Protein AF-A0A4P9XRK7-F1 (afdb_monomer_lite)

pLDDT: mean 81.16, std 15.02, range [36.72, 97.94]

Secondary structure (DSSP, 8-state):
--EEEEE-SSTTSPPEEEEE----TT--STTEEEEEEEE-SSEEEEEEEE--SS---S---EEEEEEEGGGTTSPPEEEEEEE-EEEEEETTEEEEEEP-SSTTSPPEEEEEETTTTEEE-----S--SEEEEEEE-SS-EEEEEEPP-EEETTEEEEEEEEEEE-TTSSSSEEEEEEEEEEES--TTTEEEEE-SSSEEEEEE---TT-TT--SPPEEEEEEEEEETTEEEEEEEEEEE---SEEEEEGGGTEEEEEPGGG-EEEEETTT--EEEE--HHHHHHHHHH--PPPHHHHHHHTTT--TTTTTTTSGGG-S----EEEETTEEEEEETTEEEEEE---

Foldseek 3Di:
DKEWEWDDPDPPDDIDIDIGDQDQPPDDPVQKDWDDWADAQFKIKTWIFGHDPPPDPDDGFTWIWMDTPVPSNDHTDGPDTRADADWEDYHQKIWGWGDDSPNVDATFIWIDRNVVRDTDGDGPVANFPDWYFLDDDNFKTKIKTWHDWPDDPQKTWIKIWIWIAGPVDVVRIDTFEIDIDIWREDPVQWDKAHLHSFKIKIWGADDPPPVPDPFATKIWIWGWDQDPVTIYIDTQEMDRHHAHDWDHLNVAQWIWGQHPPRWIFIAHNNYRHTPDGDHCLVCVQCVQVVPDDHPVVVVVSPVDDDSVVSPVVRPPPPDDWDDWHDYPFWIWTADVNDIYIYGRDD

Sequence (346 aa):
MCIVSQWIQAPQQQPVWIIEQPCLGGADADDTLVTEYQLSEEYLIAVVHVYSVAMSVGPIDGTLYAWHLSALHLPPRLIMSKYTGTISLYKNWLVVQKDFANGNTPSITFVFDLAKHTSRPGILEIQANKRQIQSATEDSIRLLWGDEIRRKASNAMISWQLWDFAPDRAPPTQCSAICETEFYTDDNSLRSCRIDDSSFVVFSRTSWKDSADTTPPTIALMELTESNTGVTMKERWSIAQELKDIRPIVSQNMLLVELPHNGHRLLNLNDGTLIHGVPIVALNCWLRSDLYPLRRQWADIIKHIPPEQFKDQCKPFCDSVEASSKSPNATLRLANGIPIVVDFSP

Organism: NCBI:txid78915

Radius of gyration: 21.24 Å; chains: 1; bounding box: 55×54×52 Å

Structure (mmCIF, N/CA/C/O backbone):
data_AF-A0A4P9XRK7-F1
#
_entry.id   AF-A0A4P9XRK7-F1
#
loop_
_atom_site.group_PDB
_atom_site.id
_atom_site.type_symbol
_atom_site.label_atom_id
_atom_site.label_alt_id
_atom_site.label_comp_id
_atom_site.label_asym_id
_atom_site.label_entity_id
_atom_site.label_seq_id
_atom_site.pdbx_PDB_ins_code
_atom_site.Cartn_x
_atom_site.Cartn_y
_atom_site.Cartn_z
_atom_site.occupancy
_atom_site.B_iso_or_equiv
_atom_site.auth_seq_id
_atom_site.auth_comp_id
_atom_site.auth_asym_id
_atom_site.auth_atom_id
_atom_site.pdbx_PDB_model_num
ATOM 1 N N . MET A 1 1 ? 17.727 -15.701 -7.601 1.00 72.44 1 MET A N 1
ATOM 2 C CA . MET A 1 1 ? 16.282 -15.461 -7.376 1.00 72.44 1 MET A CA 1
ATOM 3 C C . MET A 1 1 ? 15.490 -16.444 -8.224 1.00 72.44 1 MET A C 1
ATOM 5 O O . MET A 1 1 ? 15.781 -16.534 -9.406 1.00 72.44 1 MET A O 1
ATOM 9 N N . CYS A 1 2 ? 14.524 -17.161 -7.654 1.00 77.44 2 CYS A N 1
ATOM 10 C CA . CYS A 1 2 ? 13.551 -17.944 -8.424 1.00 77.44 2 CYS A CA 1
ATOM 11 C C . CYS A 1 2 ? 12.152 -17.431 -8.096 1.00 77.44 2 CYS A C 1
ATOM 13 O O . CYS A 1 2 ? 11.949 -16.877 -7.022 1.00 77.44 2 CYS A O 1
ATOM 15 N N . ILE A 1 3 ? 11.216 -17.600 -9.017 1.00 74.62 3 ILE A N 1
ATOM 16 C CA . ILE A 1 3 ? 9.800 -17.326 -8.832 1.00 74.62 3 ILE A CA 1
ATOM 17 C C . ILE A 1 3 ? 9.085 -18.647 -9.053 1.00 74.62 3 ILE A C 1
ATOM 19 O O . ILE A 1 3 ? 9.049 -19.178 -10.158 1.00 74.62 3 ILE A O 1
ATOM 23 N N . VAL A 1 4 ? 8.529 -19.202 -7.989 1.00 74.00 4 VAL A N 1
ATOM 24 C CA . VAL A 1 4 ? 7.498 -20.233 -8.137 1.00 74.00 4 VAL A CA 1
ATOM 25 C C . VAL A 1 4 ? 6.191 -19.510 -8.458 1.00 74.00 4 VAL A C 1
ATOM 27 O O . VAL A 1 4 ? 5.988 -18.435 -7.926 1.00 74.00 4 VAL A O 1
ATOM 30 N N . SER A 1 5 ? 5.344 -20.023 -9.338 1.00 71.75 5 SER A N 1
ATOM 31 C CA . SER A 1 5 ? 4.013 -19.490 -9.648 1.00 71.75 5 SER A CA 1
ATOM 32 C C . SER A 1 5 ? 3.025 -20.642 -9.789 1.00 71.75 5 SER A C 1
ATOM 34 O O . SER A 1 5 ? 3.408 -21.766 -10.121 1.00 71.75 5 SER A O 1
ATOM 36 N N . GLN A 1 6 ? 1.754 -20.384 -9.504 1.00 74.06 6 GLN A N 1
ATOM 37 C CA . GLN A 1 6 ? 0.661 -21.320 -9.748 1.00 74.06 6 GLN A CA 1
ATOM 38 C C . GLN A 1 6 ? -0.245 -20.697 -10.802 1.00 74.06 6 GLN A C 1
ATOM 40 O O . GLN A 1 6 ? -0.610 -19.545 -10.649 1.00 74.06 6 GLN A O 1
ATOM 45 N N . TRP A 1 7 ? -0.582 -21.435 -11.853 1.00 72.81 7 TRP A N 1
ATOM 46 C CA . TRP A 1 7 ? -1.406 -20.951 -12.958 1.00 72.81 7 TRP A CA 1
ATOM 47 C C . TRP A 1 7 ? -2.682 -21.776 -13.053 1.00 72.81 7 TRP A C 1
ATOM 49 O O . TRP A 1 7 ? -2.633 -23.009 -13.012 1.00 72.81 7 TRP A O 1
ATOM 59 N N . ILE A 1 8 ? -3.817 -21.106 -13.230 1.00 75.00 8 ILE A N 1
ATOM 60 C CA . ILE A 1 8 ? -5.110 -21.733 -13.504 1.00 75.00 8 ILE A CA 1
ATOM 61 C C . ILE A 1 8 ? -5.501 -21.315 -14.921 1.00 75.00 8 ILE A C 1
ATOM 63 O O . ILE A 1 8 ? -5.959 -20.210 -15.132 1.00 75.00 8 ILE A O 1
ATOM 67 N N . GLN A 1 9 ? -5.279 -22.179 -15.913 1.00 75.62 9 GLN A N 1
ATOM 68 C CA . GLN A 1 9 ? -5.512 -21.830 -17.328 1.00 75.62 9 GLN A CA 1
ATOM 69 C C . GLN A 1 9 ? -6.999 -21.800 -17.722 1.00 75.62 9 GLN A C 1
ATOM 71 O O . GLN A 1 9 ? -7.367 -21.244 -18.755 1.00 75.62 9 GLN A O 1
ATOM 76 N N . ALA A 1 10 ? -7.846 -22.477 -16.946 1.00 81.06 10 ALA A N 1
ATOM 77 C CA . ALA A 1 10 ? -9.296 -22.433 -17.062 1.00 81.06 10 ALA A CA 1
ATOM 78 C C . ALA A 1 10 ? -9.930 -22.892 -15.735 1.00 81.06 10 ALA A C 1
ATOM 80 O O . ALA A 1 10 ? -9.357 -23.762 -15.071 1.00 81.06 10 ALA A O 1
ATOM 81 N N . PRO A 1 11 ? -11.155 -22.443 -15.387 1.00 76.75 11 PRO A N 1
ATOM 82 C CA . PRO A 1 11 ? -11.805 -22.766 -14.108 1.00 76.75 11 PRO A CA 1
ATOM 83 C C . PRO A 1 11 ? -11.962 -24.264 -13.791 1.00 76.75 11 PRO A C 1
ATOM 85 O O . PRO A 1 11 ? -12.198 -24.630 -12.644 1.00 76.75 11 PRO A O 1
ATOM 88 N N . GLN A 1 12 ? -11.888 -25.135 -14.803 1.00 84.62 12 GLN A N 1
ATOM 89 C CA . GLN A 1 12 ? -12.042 -26.588 -14.661 1.00 84.62 12 GLN A CA 1
ATOM 90 C C . GLN A 1 12 ? -10.716 -27.361 -14.732 1.00 84.62 12 GLN A C 1
ATOM 92 O O . GLN A 1 12 ? -10.716 -28.579 -14.555 1.00 84.62 12 GLN A O 1
ATOM 97 N N . GLN A 1 13 ? -9.596 -26.696 -15.022 1.00 83.38 13 GLN A N 1
ATOM 98 C CA . GLN A 1 13 ? -8.296 -27.353 -15.119 1.00 83.38 13 GLN A CA 1
ATOM 99 C C . GLN A 1 13 ? -7.591 -27.398 -13.764 1.00 83.38 13 GLN A C 1
ATOM 101 O O . GLN A 1 13 ? -7.796 -26.548 -12.899 1.00 83.38 13 GLN A O 1
ATOM 106 N N . GLN A 1 14 ? -6.759 -28.425 -13.573 1.00 80.50 14 GLN A N 1
ATOM 107 C CA . GLN A 1 14 ? -5.915 -28.498 -12.386 1.00 80.50 14 GLN A CA 1
ATOM 108 C C . GLN A 1 14 ? -4.869 -27.376 -12.434 1.00 80.50 14 GLN A C 1
ATOM 110 O O . GLN A 1 14 ? -4.273 -27.166 -13.492 1.00 80.50 14 GLN A O 1
ATOM 115 N N . PRO A 1 15 ? -4.619 -26.682 -11.311 1.00 76.81 15 PRO A N 1
ATOM 116 C CA . PRO A 1 15 ? -3.575 -25.673 -11.252 1.00 76.81 15 PRO A CA 1
ATOM 117 C C . PRO A 1 15 ? -2.204 -26.261 -11.604 1.00 76.81 15 PRO A C 1
ATOM 119 O O . PRO A 1 15 ? -1.840 -27.333 -11.112 1.00 76.81 15 PRO A O 1
ATOM 122 N N . VAL A 1 16 ? -1.427 -25.540 -12.406 1.00 79.50 16 VAL A N 1
ATOM 123 C CA . VAL A 1 16 ? -0.066 -25.925 -12.797 1.00 79.50 16 VAL A CA 1
ATOM 124 C C . VAL A 1 16 ? 0.932 -25.086 -12.012 1.00 79.50 16 VAL A C 1
ATOM 126 O O . VAL A 1 16 ? 0.840 -23.863 -11.998 1.00 79.50 16 VAL A O 1
ATOM 129 N N . TRP A 1 17 ? 1.893 -25.737 -11.360 1.00 76.88 17 TRP A N 1
ATOM 130 C CA . TRP A 1 17 ? 3.000 -25.053 -10.694 1.00 76.88 17 TRP A CA 1
ATOM 131 C C . TRP A 1 17 ? 4.169 -24.896 -11.660 1.00 76.88 17 TRP A C 1
ATOM 133 O O . TRP A 1 17 ? 4.620 -25.877 -12.251 1.00 76.88 17 TRP A O 1
ATOM 143 N N . ILE A 1 18 ? 4.670 -23.673 -11.794 1.00 79.50 18 ILE A N 1
ATOM 144 C CA . ILE A 1 18 ? 5.802 -23.332 -12.653 1.00 79.50 18 ILE A CA 1
ATOM 145 C C . ILE A 1 18 ? 6.884 -22.714 -11.774 1.00 79.50 18 ILE A C 1
ATOM 147 O O . ILE A 1 18 ? 6.596 -21.902 -10.901 1.00 79.50 18 ILE A O 1
ATOM 151 N N . ILE A 1 19 ? 8.135 -23.119 -11.976 1.00 82.94 19 ILE A N 1
ATOM 152 C CA . ILE A 1 19 ? 9.291 -22.481 -11.347 1.00 82.94 19 ILE A CA 1
ATOM 153 C C . ILE A 1 19 ? 10.071 -21.804 -12.461 1.00 82.94 19 ILE A C 1
ATOM 155 O O . ILE A 1 19 ? 10.585 -22.476 -13.352 1.00 82.94 19 ILE A O 1
ATOM 159 N N . GLU A 1 20 ? 10.155 -20.484 -12.403 1.00 83.75 20 GLU A N 1
ATOM 160 C CA . GLU A 1 20 ? 10.867 -19.672 -13.379 1.00 83.75 20 GLU A CA 1
ATOM 161 C C . GLU A 1 20 ? 12.004 -18.926 -12.689 1.00 83.75 20 GLU A C 1
ATOM 163 O O . GLU A 1 20 ? 11.877 -18.443 -11.563 1.00 83.75 20 GLU A O 1
ATOM 168 N N . GLN A 1 21 ? 13.147 -18.831 -13.359 1.00 85.31 21 GLN A N 1
ATOM 169 C CA . GLN A 1 21 ? 14.238 -17.978 -12.914 1.00 85.31 21 GLN A CA 1
ATOM 170 C C . GLN A 1 21 ? 14.126 -16.653 -13.676 1.00 85.31 21 GLN A C 1
ATOM 172 O O . GLN A 1 21 ? 14.377 -16.653 -14.884 1.00 85.31 21 GLN A O 1
ATOM 177 N N . PRO A 1 22 ? 13.728 -15.541 -13.025 1.00 83.44 22 PRO A N 1
ATOM 178 C CA . PRO A 1 22 ? 13.626 -14.261 -13.710 1.00 83.44 22 PRO A CA 1
ATOM 179 C C . PRO A 1 22 ? 14.976 -13.867 -14.312 1.00 83.44 22 PRO A C 1
ATOM 181 O O . PRO A 1 22 ? 16.013 -13.917 -13.642 1.00 83.44 22 PRO A O 1
ATOM 184 N N . CYS A 1 23 ? 14.969 -13.484 -15.587 1.00 87.12 23 CYS A N 1
ATOM 185 C CA . CYS A 1 23 ? 16.178 -13.038 -16.271 1.00 87.12 23 CYS A CA 1
ATOM 186 C C . CYS A 1 23 ? 16.601 -11.691 -15.685 1.00 87.12 23 CYS A C 1
ATOM 188 O O . CYS A 1 23 ? 15.807 -10.765 -15.701 1.00 87.12 23 CYS A O 1
ATOM 190 N N . LEU A 1 24 ? 17.833 -11.552 -15.187 1.00 85.44 24 LEU A N 1
ATOM 191 C CA . LEU A 1 24 ? 18.346 -10.294 -14.614 1.00 85.44 24 LEU A CA 1
ATOM 192 C C . LEU A 1 24 ? 19.037 -9.382 -15.645 1.00 85.44 24 LEU A C 1
ATOM 194 O O . LEU A 1 24 ? 19.660 -8.388 -15.280 1.00 85.44 24 LEU A O 1
ATOM 198 N N . GLY A 1 25 ? 18.953 -9.705 -16.941 1.00 80.50 25 GLY A N 1
ATOM 199 C CA . GLY A 1 25 ? 19.481 -8.845 -18.007 1.00 80.50 25 GLY A CA 1
ATOM 200 C C . GLY A 1 25 ? 21.002 -8.648 -17.990 1.00 80.50 25 GLY A C 1
ATOM 201 O O . GLY A 1 25 ? 21.480 -7.634 -18.491 1.00 80.50 25 GLY A O 1
ATOM 202 N N . GLY A 1 26 ? 21.757 -9.591 -17.417 1.00 75.06 26 GLY A N 1
ATOM 203 C CA . GLY A 1 26 ? 23.221 -9.531 -17.335 1.00 75.06 26 GLY A CA 1
ATOM 204 C C . GLY A 1 26 ? 23.779 -8.975 -16.022 1.00 75.06 26 GLY A C 1
ATOM 205 O O . GLY A 1 26 ? 24.997 -8.880 -15.898 1.00 75.06 26 GLY A O 1
ATOM 206 N N . ALA A 1 27 ? 22.935 -8.635 -15.040 1.00 73.00 27 ALA A N 1
ATOM 207 C CA . ALA A 1 27 ? 23.416 -8.478 -13.670 1.00 73.00 27 ALA A CA 1
ATOM 208 C C . ALA A 1 27 ? 23.851 -9.848 -13.127 1.00 73.00 27 ALA A C 1
ATOM 210 O O . ALA A 1 27 ? 23.132 -10.836 -13.302 1.00 73.00 27 ALA A O 1
ATOM 211 N N . ASP A 1 28 ? 25.030 -9.895 -12.506 1.00 74.56 28 ASP A N 1
ATOM 212 C CA . ASP A 1 28 ? 25.546 -11.104 -11.871 1.00 74.56 28 ASP A CA 1
ATOM 213 C C . ASP A 1 28 ? 24.567 -11.554 -10.783 1.00 74.56 28 ASP A C 1
ATOM 215 O O . ASP A 1 28 ? 24.270 -10.802 -9.856 1.00 74.56 28 ASP A O 1
ATOM 219 N N . ALA A 1 29 ? 23.991 -12.743 -10.944 1.00 76.25 29 ALA A N 1
ATOM 220 C CA . ALA A 1 29 ? 22.965 -13.239 -10.040 1.00 76.25 29 ALA A CA 1
ATOM 221 C C . ALA A 1 29 ? 23.558 -13.705 -8.704 1.00 76.25 29 ALA A C 1
ATOM 223 O O . ALA A 1 29 ? 22.830 -13.715 -7.708 1.00 76.25 29 ALA A O 1
ATOM 224 N N . ASP A 1 30 ? 24.846 -14.064 -8.683 1.00 79.75 30 ASP A N 1
ATOM 225 C CA . ASP A 1 30 ? 25.474 -14.755 -7.556 1.00 79.75 30 ASP A CA 1
ATOM 226 C C . ASP A 1 30 ? 25.690 -13.825 -6.349 1.00 79.75 30 ASP A C 1
ATOM 228 O O . ASP A 1 30 ? 25.606 -14.275 -5.208 1.00 79.75 30 ASP A O 1
ATOM 232 N N . ASP A 1 31 ? 25.815 -12.515 -6.588 1.00 83.69 31 ASP A N 1
ATOM 233 C CA . ASP A 1 31 ? 26.031 -11.490 -5.557 1.00 83.69 31 ASP A CA 1
ATOM 234 C C . ASP A 1 31 ? 24.847 -10.516 -5.415 1.00 83.69 31 ASP A C 1
ATOM 236 O O . ASP A 1 31 ? 25.013 -9.361 -5.017 1.00 83.69 31 ASP A O 1
ATOM 240 N N . THR A 1 32 ? 23.624 -10.942 -5.746 1.00 86.62 32 THR A N 1
ATOM 241 C CA . THR A 1 32 ? 22.436 -10.075 -5.637 1.00 86.62 32 THR A CA 1
ATOM 242 C C . THR A 1 32 ? 21.544 -10.416 -4.452 1.00 86.62 32 THR A C 1
ATOM 244 O O . THR A 1 32 ? 21.177 -11.568 -4.225 1.00 86.62 32 THR A O 1
ATOM 247 N N . LEU A 1 33 ? 21.134 -9.383 -3.711 1.00 88.00 33 LEU A N 1
ATOM 248 C CA . LEU A 1 33 ? 20.181 -9.483 -2.610 1.00 88.00 33 LEU A CA 1
ATOM 249 C C . LEU A 1 33 ? 18.914 -8.691 -2.937 1.00 88.00 33 LEU A C 1
ATOM 251 O O . LEU A 1 33 ? 18.970 -7.480 -3.150 1.00 88.00 33 LEU A O 1
ATOM 255 N N . VAL A 1 34 ? 17.765 -9.367 -2.925 1.00 89.00 34 VAL A N 1
ATOM 256 C CA . VAL A 1 34 ? 16.455 -8.706 -2.958 1.00 89.00 34 VAL A CA 1
ATOM 257 C C . VAL A 1 34 ? 16.092 -8.296 -1.534 1.00 89.00 34 VAL A C 1
ATOM 259 O O . VAL A 1 34 ? 15.942 -9.156 -0.670 1.00 89.00 34 VAL A O 1
ATOM 262 N N . THR A 1 35 ? 15.961 -6.997 -1.282 1.00 89.75 35 THR A N 1
ATOM 263 C CA . THR A 1 35 ? 15.651 -6.454 0.058 1.00 89.75 35 THR A CA 1
ATOM 264 C C . THR A 1 35 ? 14.190 -6.057 0.210 1.00 89.75 35 THR A C 1
ATOM 266 O O . THR A 1 35 ? 13.630 -6.157 1.298 1.00 89.75 35 THR A O 1
ATOM 269 N N . GLU A 1 36 ? 13.561 -5.633 -0.881 1.00 91.69 36 GLU A N 1
ATOM 270 C CA . GLU A 1 36 ? 12.172 -5.195 -0.922 1.00 91.69 36 GLU A CA 1
ATOM 271 C C . GLU A 1 36 ? 11.540 -5.664 -2.232 1.00 91.69 36 GLU A C 1
ATOM 273 O O . GLU A 1 36 ? 12.201 -5.725 -3.272 1.00 91.69 36 GLU A O 1
ATOM 278 N N . TYR A 1 37 ? 10.257 -6.007 -2.195 1.00 92.44 37 TYR A N 1
ATOM 279 C CA . TYR A 1 37 ? 9.496 -6.332 -3.390 1.00 92.44 37 TYR A CA 1
ATOM 280 C C . TYR A 1 37 ? 8.015 -5.989 -3.213 1.00 92.44 37 TYR A C 1
ATOM 282 O O . TYR A 1 37 ? 7.491 -5.979 -2.098 1.00 92.44 37 TYR A O 1
ATOM 290 N N . GLN A 1 38 ? 7.334 -5.735 -4.327 1.00 92.50 38 GLN A N 1
ATOM 291 C CA . GLN A 1 38 ? 5.887 -5.557 -4.399 1.00 92.50 38 GLN A CA 1
ATOM 292 C C . GLN A 1 38 ? 5.310 -6.344 -5.575 1.00 92.50 38 GLN A C 1
ATOM 294 O O . GLN A 1 38 ? 5.977 -6.505 -6.595 1.00 92.50 38 GLN A O 1
ATOM 299 N N . LEU A 1 39 ? 4.074 -6.818 -5.443 1.00 90.69 39 LEU A N 1
ATOM 300 C CA . LEU A 1 39 ? 3.391 -7.602 -6.470 1.00 90.69 39 LEU A CA 1
ATOM 301 C C . LEU A 1 39 ? 2.022 -6.993 -6.796 1.00 90.69 39 LEU A C 1
ATOM 303 O O . LEU A 1 39 ? 1.278 -6.619 -5.892 1.00 90.69 39 LEU A O 1
ATOM 307 N N . SER A 1 40 ? 1.685 -6.913 -8.079 1.00 91.62 40 SER A N 1
ATOM 308 C CA . SER A 1 40 ? 0.325 -6.687 -8.571 1.00 91.62 40 SER A CA 1
ATOM 309 C C . SER A 1 40 ? -0.124 -7.874 -9.423 1.00 91.62 40 SER A C 1
ATOM 311 O O . SER A 1 40 ? 0.556 -8.891 -9.486 1.00 91.62 40 SER A O 1
ATOM 313 N N . GLU A 1 41 ? -1.300 -7.787 -10.039 1.00 86.88 41 GLU A N 1
ATOM 314 C CA . GLU A 1 41 ? -1.822 -8.841 -10.923 1.00 86.88 41 GLU A CA 1
ATOM 315 C C . GLU A 1 41 ? -0.946 -9.042 -12.169 1.00 86.88 41 GLU A C 1
ATOM 317 O O . GLU A 1 41 ? -0.909 -10.130 -12.723 1.00 86.88 41 GLU A O 1
ATOM 322 N N . GLU A 1 42 ? -0.202 -8.013 -12.585 1.00 92.25 42 GLU A N 1
ATOM 323 C CA . GLU A 1 42 ? 0.585 -8.044 -13.824 1.00 92.25 42 GLU A CA 1
ATOM 324 C C . GLU A 1 42 ? 2.079 -7.809 -13.602 1.00 92.25 42 GLU A C 1
ATOM 326 O O . GLU A 1 42 ? 2.887 -8.165 -14.460 1.00 92.25 42 GLU A O 1
ATOM 331 N N . TYR A 1 43 ? 2.475 -7.218 -12.471 1.00 94.62 43 TYR A N 1
ATOM 332 C CA . TYR A 1 43 ? 3.847 -6.767 -12.262 1.00 94.62 43 TYR A CA 1
ATOM 333 C C . TYR A 1 43 ? 4.461 -7.289 -10.968 1.00 94.62 43 TYR A C 1
ATOM 335 O O . TYR A 1 43 ? 3.849 -7.257 -9.902 1.00 94.62 43 TYR A O 1
ATOM 343 N N . LEU A 1 44 ? 5.734 -7.669 -11.059 1.00 93.88 44 LEU A N 1
ATOM 344 C CA . LEU A 1 44 ? 6.628 -7.851 -9.924 1.00 93.88 44 LEU A CA 1
ATOM 345 C C . LEU A 1 44 ? 7.624 -6.696 -9.892 1.00 93.88 44 LEU A C 1
ATOM 347 O O . LEU A 1 44 ? 8.372 -6.479 -10.843 1.00 93.88 44 LEU A O 1
ATOM 351 N N . ILE A 1 45 ? 7.665 -5.986 -8.775 1.00 95.75 45 ILE A N 1
ATOM 352 C CA . ILE A 1 45 ? 8.654 -4.954 -8.490 1.00 95.75 45 ILE A CA 1
ATOM 353 C C . ILE A 1 45 ? 9.624 -5.494 -7.452 1.00 95.75 45 ILE A C 1
ATOM 355 O O . ILE A 1 45 ? 9.185 -6.023 -6.435 1.00 95.75 45 ILE A O 1
ATOM 359 N N . ALA A 1 46 ? 10.927 -5.350 -7.679 1.00 94.50 46 ALA A N 1
ATOM 360 C CA . ALA A 1 46 ? 11.933 -5.742 -6.697 1.00 94.50 46 ALA A CA 1
ATOM 361 C C . ALA A 1 46 ? 13.073 -4.729 -6.619 1.00 94.50 46 ALA A C 1
ATOM 363 O O . ALA A 1 46 ? 13.517 -4.180 -7.631 1.00 94.50 46 ALA A O 1
ATOM 364 N N . VAL A 1 47 ? 13.558 -4.511 -5.402 1.00 94.62 47 VAL A N 1
ATOM 365 C CA . VAL A 1 47 ? 14.763 -3.746 -5.100 1.00 94.62 47 VAL A CA 1
ATOM 366 C C . VAL A 1 47 ? 15.906 -4.732 -4.941 1.00 94.62 47 VAL A C 1
ATOM 368 O O . VAL A 1 47 ? 15.899 -5.574 -4.043 1.00 94.62 47 VAL A O 1
ATOM 371 N N . VAL A 1 48 ? 16.885 -4.624 -5.831 1.00 92.75 48 VAL A N 1
ATOM 372 C CA . VAL A 1 48 ? 18.051 -5.500 -5.891 1.00 92.75 48 VAL A CA 1
ATOM 373 C C . VAL A 1 48 ? 19.289 -4.713 -5.487 1.00 92.75 48 VAL A C 1
ATOM 375 O O . VAL A 1 48 ? 19.593 -3.674 -6.075 1.00 92.75 48 VAL A O 1
ATOM 378 N N . HIS A 1 49 ? 20.024 -5.222 -4.507 1.00 90.69 49 HIS A N 1
ATOM 379 C CA . HIS A 1 49 ? 21.337 -4.720 -4.121 1.00 90.69 49 HIS A CA 1
ATOM 380 C C . HIS A 1 49 ? 22.415 -5.656 -4.648 1.00 90.69 49 HIS A C 1
ATOM 382 O O . HIS A 1 49 ? 22.258 -6.875 -4.593 1.00 90.69 49 HIS A O 1
ATOM 388 N N . VAL A 1 50 ? 23.516 -5.081 -5.124 1.00 86.88 50 VAL A N 1
ATOM 389 C CA . VAL A 1 50 ? 24.728 -5.840 -5.433 1.00 86.88 50 VAL A CA 1
ATOM 390 C C . VAL A 1 50 ? 25.567 -5.883 -4.165 1.00 86.88 50 VAL A C 1
ATOM 392 O O . VAL A 1 50 ? 25.921 -4.838 -3.611 1.00 86.88 50 VAL A O 1
ATOM 395 N N . TYR A 1 51 ? 25.847 -7.084 -3.680 1.00 81.94 51 TYR A N 1
ATOM 396 C CA . TYR A 1 51 ? 26.681 -7.299 -2.516 1.00 81.94 51 TYR A CA 1
ATOM 397 C C . TYR A 1 51 ? 28.117 -6.916 -2.878 1.00 81.94 51 TYR A C 1
ATOM 399 O O . TYR A 1 51 ? 28.771 -7.564 -3.687 1.00 81.94 51 TYR A O 1
ATOM 407 N N . SER A 1 52 ? 28.617 -5.826 -2.298 1.00 76.88 52 SER A N 1
ATOM 408 C CA . SER A 1 52 ? 30.034 -5.488 -2.396 1.00 76.88 52 SER A CA 1
ATOM 409 C C . SER A 1 52 ? 30.733 -5.990 -1.142 1.00 76.88 52 SER A C 1
ATOM 411 O O . SER A 1 52 ? 30.438 -5.536 -0.038 1.00 76.88 52 SER A O 1
ATOM 413 N N . VAL A 1 53 ? 31.685 -6.910 -1.308 1.00 76.38 53 VAL A N 1
ATOM 414 C CA . VAL A 1 53 ? 32.524 -7.437 -0.213 1.00 76.38 53 VAL A CA 1
ATOM 415 C C . VAL A 1 53 ? 33.356 -6.323 0.447 1.00 76.38 53 VAL A C 1
ATOM 417 O O . VAL A 1 53 ? 33.809 -6.455 1.585 1.00 76.38 53 VAL A O 1
ATOM 420 N N . ALA A 1 54 ? 33.532 -5.184 -0.230 1.00 76.81 54 ALA A N 1
ATOM 421 C CA . ALA A 1 54 ? 34.118 -4.001 0.377 1.00 76.81 54 ALA A CA 1
ATOM 422 C C . ALA A 1 54 ? 33.125 -3.402 1.386 1.00 76.81 54 ALA A C 1
ATOM 424 O O . ALA A 1 54 ? 32.125 -2.809 0.989 1.00 76.81 54 ALA A O 1
ATOM 425 N N . MET A 1 55 ? 33.422 -3.556 2.683 1.00 57.03 55 MET A N 1
ATOM 426 C CA . MET A 1 55 ? 32.671 -3.011 3.824 1.00 57.03 55 MET A CA 1
ATOM 427 C C . MET A 1 55 ? 32.481 -1.486 3.734 1.00 57.03 55 MET A C 1
ATOM 429 O O . MET A 1 55 ? 33.171 -0.706 4.389 1.00 57.03 55 MET A O 1
ATOM 433 N N . SER A 1 56 ? 31.536 -1.044 2.915 1.00 65.06 56 SER A N 1
ATOM 434 C CA . SER A 1 56 ? 31.068 0.332 2.896 1.00 65.06 56 SER A CA 1
ATOM 435 C C . SER A 1 56 ? 30.067 0.504 4.031 1.00 65.06 56 SER A C 1
ATOM 437 O O . SER A 1 56 ? 29.037 -0.161 4.069 1.00 65.06 56 SER A O 1
ATOM 439 N N . VAL A 1 57 ? 30.359 1.425 4.948 1.00 74.25 57 VAL A N 1
ATOM 440 C CA . VAL A 1 57 ? 29.480 1.816 6.069 1.00 74.25 57 VAL A CA 1
ATOM 441 C C . VAL A 1 57 ? 28.336 2.743 5.589 1.00 74.25 57 VAL A C 1
ATOM 443 O O . VAL A 1 57 ? 27.673 3.402 6.382 1.00 74.25 57 VAL A O 1
ATOM 446 N N . GLY A 1 58 ? 28.098 2.835 4.277 1.00 73.00 58 GLY A N 1
ATOM 447 C CA . GLY A 1 58 ? 27.052 3.673 3.690 1.00 73.00 58 GLY A CA 1
ATOM 448 C C . GLY A 1 58 ? 25.717 2.944 3.487 1.00 73.00 58 GLY A C 1
ATOM 449 O O . GLY A 1 58 ? 25.696 1.713 3.423 1.00 73.00 58 GLY A O 1
ATOM 450 N N . PRO A 1 59 ? 24.601 3.687 3.337 1.00 70.38 59 PRO A N 1
ATOM 451 C CA . PRO A 1 59 ? 23.348 3.110 2.863 1.00 70.38 59 PRO A CA 1
ATOM 452 C C . PRO A 1 59 ? 23.602 2.420 1.520 1.00 70.38 59 PRO A C 1
ATOM 454 O O . PRO A 1 59 ? 24.180 3.011 0.607 1.00 70.38 59 PRO A O 1
ATOM 457 N N . ILE A 1 60 ? 23.237 1.142 1.431 1.00 79.62 60 ILE A N 1
ATOM 458 C CA . ILE A 1 60 ? 23.465 0.351 0.225 1.00 79.62 60 ILE A CA 1
ATOM 459 C C . ILE A 1 60 ? 22.462 0.837 -0.817 1.00 79.62 60 ILE A C 1
ATOM 461 O O . ILE A 1 60 ? 21.267 0.609 -0.678 1.00 79.62 60 ILE A O 1
ATOM 465 N N . ASP A 1 61 ? 22.952 1.506 -1.852 1.00 88.38 61 ASP A N 1
ATOM 466 C CA . ASP A 1 61 ? 22.145 1.949 -2.984 1.00 88.38 61 ASP A CA 1
ATOM 467 C C . ASP A 1 61 ? 21.499 0.732 -3.674 1.00 88.38 61 ASP A C 1
ATOM 469 O O . ASP A 1 61 ? 22.192 -0.143 -4.197 1.00 88.38 61 ASP A O 1
ATOM 473 N N . GLY A 1 62 ? 20.166 0.663 -3.670 1.00 92.75 62 GLY A N 1
ATOM 474 C CA . GLY A 1 62 ? 19.413 -0.376 -4.371 1.00 92.75 62 GLY A CA 1
ATOM 475 C C . GLY A 1 62 ? 19.183 -0.036 -5.843 1.00 92.75 62 GLY A C 1
ATOM 476 O O . GLY A 1 62 ? 19.268 1.120 -6.265 1.00 92.75 62 GLY A O 1
ATOM 477 N N . THR A 1 63 ? 18.848 -1.040 -6.647 1.00 94.62 63 THR A N 1
ATOM 478 C CA . THR A 1 63 ? 18.322 -0.859 -8.004 1.00 94.62 63 THR A CA 1
ATOM 479 C C . THR A 1 63 ? 16.907 -1.410 -8.075 1.00 94.62 63 THR A C 1
ATOM 481 O O . THR A 1 63 ? 16.675 -2.577 -7.775 1.00 94.62 63 THR A O 1
ATOM 484 N N . LEU A 1 64 ? 15.961 -0.556 -8.453 1.00 95.69 64 LEU A N 1
ATOM 485 C CA . LEU A 1 64 ? 14.547 -0.879 -8.557 1.00 95.69 64 LEU A CA 1
ATOM 486 C C . LEU A 1 64 ? 14.226 -1.373 -9.969 1.00 95.69 64 LEU A C 1
ATOM 488 O O . LEU A 1 64 ? 14.381 -0.634 -10.949 1.00 95.69 64 LEU A O 1
ATOM 492 N N . TYR A 1 65 ? 13.739 -2.604 -10.048 1.00 95.56 65 TYR A N 1
ATOM 493 C CA . TYR A 1 65 ? 13.370 -3.286 -11.280 1.00 95.56 65 TYR A CA 1
ATOM 494 C C . TYR A 1 65 ? 11.881 -3.620 -11.312 1.00 95.56 65 TYR A C 1
ATOM 496 O O . TYR A 1 65 ? 11.260 -3.837 -10.271 1.00 95.56 65 TYR A O 1
ATOM 504 N N . ALA A 1 66 ? 11.334 -3.692 -12.524 1.00 95.94 66 ALA A N 1
ATOM 505 C CA . ALA A 1 66 ? 9.983 -4.152 -12.796 1.00 95.94 66 ALA A CA 1
ATOM 506 C C . ALA A 1 66 ? 9.995 -5.291 -13.816 1.00 95.94 66 ALA A C 1
ATOM 508 O O . ALA A 1 66 ? 10.546 -5.144 -14.908 1.00 95.94 66 ALA A O 1
ATOM 509 N N . TRP A 1 67 ? 9.329 -6.391 -13.489 1.00 94.44 67 TRP A N 1
ATOM 510 C CA . TRP A 1 67 ? 9.007 -7.462 -14.421 1.00 94.44 67 TRP A CA 1
ATOM 511 C C . TRP A 1 67 ? 7.510 -7.491 -14.673 1.00 94.44 67 TRP A C 1
ATOM 513 O O . TRP A 1 67 ? 6.721 -7.272 -13.756 1.00 94.44 67 TRP A O 1
ATOM 523 N N . HIS A 1 68 ? 7.133 -7.827 -15.901 1.00 94.00 68 HIS A N 1
ATOM 524 C CA . HIS A 1 68 ? 5.779 -8.273 -16.196 1.00 94.00 68 HIS A CA 1
ATOM 525 C C . HIS A 1 68 ? 5.684 -9.775 -15.894 1.00 94.00 68 HIS A C 1
ATOM 527 O O . HIS A 1 68 ? 6.562 -10.536 -16.307 1.00 94.00 68 HIS A O 1
ATOM 533 N N . LEU A 1 69 ? 4.643 -10.215 -15.188 1.00 89.62 69 LEU A N 1
ATOM 534 C CA . LEU A 1 69 ? 4.517 -11.596 -14.708 1.00 89.62 69 LEU A CA 1
ATOM 535 C C . LEU A 1 69 ? 4.395 -12.616 -15.846 1.00 89.62 69 LEU A C 1
ATOM 537 O O . LEU A 1 69 ? 4.932 -13.712 -15.741 1.00 89.62 69 LEU A O 1
ATOM 541 N N . SER A 1 70 ? 3.796 -12.245 -16.980 1.00 88.94 70 SER A N 1
ATOM 542 C CA . SER A 1 70 ? 3.772 -13.111 -18.173 1.00 88.94 70 SER A CA 1
ATOM 543 C C . SER A 1 70 ? 5.086 -13.132 -18.973 1.00 88.94 70 SER A C 1
ATOM 545 O O . SER A 1 70 ? 5.191 -13.833 -19.978 1.00 88.94 70 SER A O 1
ATOM 547 N N . ALA A 1 71 ? 6.093 -12.356 -18.560 1.00 91.12 71 ALA A N 1
ATOM 548 C CA . ALA A 1 71 ? 7.351 -12.193 -19.282 1.00 91.12 71 ALA A CA 1
ATOM 549 C C . ALA A 1 71 ? 8.581 -12.245 -18.359 1.00 91.12 71 ALA A C 1
ATOM 551 O O . ALA A 1 71 ? 9.587 -11.593 -18.633 1.00 91.12 71 ALA A O 1
ATOM 552 N N . LEU A 1 72 ? 8.535 -13.041 -17.282 1.00 89.38 72 LEU A N 1
ATOM 553 C CA . LEU A 1 72 ? 9.652 -13.198 -16.332 1.00 89.38 72 LEU A CA 1
ATOM 554 C C . LEU A 1 72 ? 10.942 -13.726 -16.987 1.00 89.38 72 LEU A C 1
ATOM 556 O O . LEU A 1 72 ? 12.045 -13.455 -16.514 1.00 89.38 72 LEU A O 1
ATOM 560 N N . HIS A 1 73 ? 10.812 -14.450 -18.100 1.00 86.06 73 HIS A N 1
ATOM 561 C CA . HIS A 1 73 ? 11.934 -14.930 -18.908 1.00 86.06 73 HIS A CA 1
ATOM 562 C C . HIS A 1 73 ? 12.679 -13.808 -19.657 1.00 86.06 73 HIS A C 1
ATOM 564 O O . HIS A 1 73 ? 13.800 -14.024 -20.122 1.00 86.06 73 HIS A O 1
ATOM 570 N N . LEU A 1 74 ? 12.083 -12.617 -19.787 1.00 91.12 74 LEU A N 1
ATOM 571 C CA . LEU A 1 74 ? 12.724 -11.441 -20.371 1.00 91.12 74 LEU A CA 1
ATOM 572 C C . LEU A 1 74 ? 13.430 -10.606 -19.287 1.00 91.12 74 LEU A C 1
ATOM 574 O O . LEU A 1 74 ? 13.041 -10.657 -18.118 1.00 91.12 74 LEU A O 1
ATOM 578 N N . PRO A 1 75 ? 14.472 -9.829 -19.648 1.00 92.62 75 PRO A N 1
ATOM 579 C CA . PRO A 1 75 ? 15.116 -8.905 -18.716 1.00 92.62 75 PRO A CA 1
ATOM 580 C C . PRO A 1 75 ? 14.113 -7.937 -18.065 1.00 92.62 75 PRO A C 1
ATOM 582 O O . PRO A 1 75 ? 13.198 -7.476 -18.757 1.00 92.62 75 PRO A O 1
ATOM 585 N N . PRO A 1 76 ? 14.287 -7.556 -16.782 1.00 94.38 76 PRO A N 1
ATOM 586 C CA . PRO A 1 76 ? 13.451 -6.545 -16.170 1.00 94.38 76 PRO A CA 1
ATOM 587 C C . PRO A 1 76 ? 13.620 -5.215 -16.866 1.00 94.38 76 PRO A C 1
ATOM 589 O O . PRO A 1 76 ? 14.668 -4.869 -17.418 1.00 94.38 76 PRO A O 1
ATOM 592 N N . ARG A 1 77 ? 12.621 -4.377 -16.652 1.00 93.81 77 ARG A N 1
ATOM 593 C CA . ARG A 1 77 ? 12.768 -2.955 -16.849 1.00 93.81 77 ARG A CA 1
ATOM 594 C C . ARG A 1 77 ? 13.445 -2.315 -15.641 1.00 93.81 77 ARG A C 1
ATOM 596 O O . ARG A 1 77 ? 12.960 -2.423 -14.517 1.00 93.81 77 ARG A O 1
ATOM 603 N N . LEU A 1 78 ? 14.525 -1.578 -15.883 1.00 94.31 78 LEU A N 1
ATOM 604 C CA . LEU A 1 78 ? 15.108 -0.673 -14.894 1.00 94.31 78 LEU A CA 1
ATOM 605 C C . LEU A 1 78 ? 14.161 0.513 -14.657 1.00 94.31 78 LEU A C 1
ATOM 607 O O . LEU A 1 78 ? 13.888 1.280 -15.582 1.00 94.31 78 LEU A O 1
ATOM 611 N N . ILE A 1 79 ? 13.680 0.673 -13.423 1.00 95.12 79 ILE A N 1
ATOM 612 C CA . ILE A 1 79 ? 12.857 1.820 -13.012 1.00 95.12 79 ILE A CA 1
ATOM 613 C C . ILE A 1 79 ? 13.739 2.923 -12.432 1.00 95.12 79 ILE A C 1
ATOM 615 O O . ILE A 1 79 ? 13.618 4.085 -12.819 1.00 95.12 79 ILE A O 1
ATOM 619 N N . MET A 1 80 ? 14.631 2.569 -11.502 1.00 94.50 80 MET A N 1
ATOM 620 C CA . MET A 1 80 ? 15.480 3.539 -10.812 1.00 94.50 80 MET A CA 1
ATOM 621 C C . MET A 1 80 ? 16.764 2.896 -10.286 1.00 94.50 80 MET A C 1
ATOM 623 O O . MET A 1 80 ? 16.724 1.863 -9.630 1.00 94.50 80 MET A O 1
ATOM 627 N N . SER A 1 81 ? 17.906 3.545 -10.510 1.00 93.69 81 SER A N 1
ATOM 628 C CA . SER A 1 81 ? 19.180 3.210 -9.858 1.00 93.69 81 SER A CA 1
ATOM 629 C C . SER A 1 81 ? 19.405 4.060 -8.606 1.00 93.69 81 SER A C 1
ATOM 631 O O . SER A 1 81 ? 18.962 5.216 -8.566 1.00 93.69 81 SER A O 1
ATOM 633 N N . LYS A 1 82 ? 20.186 3.553 -7.643 1.00 92.56 82 LYS A N 1
ATOM 634 C CA . LYS A 1 82 ? 20.486 4.249 -6.378 1.00 92.56 82 LYS A CA 1
ATOM 635 C C . LYS A 1 82 ? 19.212 4.636 -5.636 1.00 92.56 82 LYS A C 1
ATOM 637 O O . LYS A 1 82 ? 18.961 5.811 -5.352 1.00 92.56 82 LYS A O 1
ATOM 642 N N . TYR A 1 83 ? 18.343 3.648 -5.490 1.00 92.94 83 TYR A N 1
ATOM 643 C CA . TYR A 1 83 ? 17.086 3.750 -4.783 1.00 92.94 83 TYR A CA 1
ATOM 644 C C . TYR A 1 83 ? 17.311 3.476 -3.297 1.00 92.94 83 TYR A C 1
ATOM 646 O O . TYR A 1 83 ? 17.915 2.470 -2.923 1.00 92.94 83 TYR A O 1
ATOM 654 N N . THR A 1 84 ? 16.761 4.381 -2.497 1.00 91.56 84 THR A N 1
ATOM 655 C CA . THR A 1 84 ? 16.603 4.288 -1.050 1.00 91.56 84 THR A CA 1
ATOM 656 C C . THR A 1 84 ? 15.263 4.947 -0.758 1.00 91.56 84 THR A C 1
ATOM 658 O O . THR A 1 84 ? 15.062 6.080 -1.193 1.00 91.56 84 THR A O 1
ATOM 661 N N . GLY A 1 85 ? 14.337 4.258 -0.098 1.00 91.94 85 GLY A N 1
ATOM 662 C CA . GLY A 1 85 ? 13.045 4.832 0.280 1.00 91.94 85 GLY A CA 1
ATOM 663 C C . GLY A 1 85 ? 11.930 3.798 0.328 1.00 91.94 85 GLY A C 1
ATOM 664 O O . GLY A 1 85 ? 12.163 2.693 0.813 1.00 91.94 85 GLY A O 1
ATOM 665 N N . THR A 1 86 ? 10.730 4.157 -0.140 1.00 92.00 86 THR A N 1
ATOM 666 C CA . THR A 1 86 ? 9.559 3.260 -0.124 1.00 92.00 86 THR A CA 1
ATOM 667 C C . THR A 1 86 ? 8.909 3.119 -1.499 1.00 92.00 86 THR A C 1
ATOM 669 O O . THR A 1 86 ? 8.875 4.067 -2.293 1.00 92.00 86 THR A O 1
ATOM 672 N N . ILE A 1 87 ? 8.356 1.933 -1.777 1.00 94.56 87 ILE A N 1
ATOM 673 C CA . ILE A 1 87 ? 7.545 1.670 -2.971 1.00 94.56 87 ILE A CA 1
ATOM 674 C C . ILE A 1 87 ? 6.108 1.283 -2.619 1.00 94.56 87 ILE A C 1
ATOM 676 O O . ILE A 1 87 ? 5.842 0.533 -1.681 1.00 94.56 87 ILE A O 1
ATOM 680 N N . SER A 1 88 ? 5.165 1.757 -3.431 1.00 94.50 88 SER A N 1
ATOM 681 C CA . SER A 1 88 ? 3.762 1.345 -3.408 1.00 94.50 88 SER A CA 1
ATOM 682 C C . SER A 1 88 ? 3.324 0.992 -4.824 1.00 94.50 88 SER A C 1
ATOM 684 O O . SER A 1 88 ? 3.482 1.793 -5.743 1.00 94.50 88 SER A O 1
ATOM 686 N N . LEU A 1 89 ? 2.796 -0.216 -5.000 1.00 95.38 89 LEU A N 1
ATOM 687 C CA . LEU A 1 89 ? 2.337 -0.738 -6.282 1.00 95.38 89 LEU A CA 1
ATOM 688 C C . LEU A 1 89 ? 0.847 -1.063 -6.184 1.00 95.38 89 LEU A C 1
ATOM 690 O O . LEU A 1 89 ? 0.419 -1.729 -5.242 1.00 95.38 89 LEU A O 1
ATOM 694 N N . TYR A 1 90 ? 0.067 -0.618 -7.164 1.00 95.19 90 TYR A N 1
ATOM 695 C CA . TYR A 1 90 ? -1.336 -0.989 -7.299 1.00 95.19 90 TYR A CA 1
ATOM 696 C C . TYR A 1 90 ? -1.729 -1.012 -8.777 1.00 95.19 90 TYR A C 1
ATOM 698 O O . TYR A 1 90 ? -1.559 -0.019 -9.485 1.00 95.19 90 TYR A O 1
ATOM 706 N N . LYS A 1 91 ? -2.244 -2.156 -9.249 1.00 94.62 91 LYS A N 1
ATOM 707 C CA . LYS A 1 91 ? -2.439 -2.438 -10.683 1.00 94.62 91 LYS A CA 1
ATOM 708 C C . LYS A 1 91 ? -1.133 -2.195 -11.470 1.00 94.62 91 LYS A C 1
ATOM 710 O O . LYS A 1 91 ? -0.091 -2.739 -11.103 1.00 94.62 91 LYS A O 1
ATOM 715 N N . ASN A 1 92 ? -1.179 -1.371 -12.512 1.00 95.88 92 ASN A N 1
ATOM 716 C CA . ASN A 1 92 ? -0.052 -0.939 -13.342 1.00 95.88 92 ASN A CA 1
ATOM 717 C C . ASN A 1 92 ? 0.656 0.325 -12.817 1.00 95.88 92 ASN A C 1
ATOM 719 O O . ASN A 1 92 ? 1.578 0.817 -13.467 1.00 95.88 92 ASN A O 1
ATOM 723 N N . TRP A 1 93 ? 0.247 0.873 -11.671 1.00 96.06 93 TRP A N 1
ATOM 724 C CA . TRP A 1 93 ? 0.797 2.118 -11.145 1.00 96.06 93 TRP A CA 1
ATOM 725 C C . TRP A 1 93 ? 1.788 1.874 -10.019 1.00 96.06 93 TRP A C 1
ATOM 727 O O . TRP A 1 93 ? 1.479 1.212 -9.027 1.00 96.06 93 TRP A O 1
ATOM 737 N N . LEU A 1 94 ? 2.970 2.466 -10.161 1.00 95.88 94 LEU A N 1
ATOM 738 C CA . LEU A 1 94 ? 4.046 2.404 -9.183 1.00 95.88 94 LEU A CA 1
ATOM 739 C C . LEU A 1 94 ? 4.361 3.808 -8.666 1.00 95.88 94 LEU A C 1
ATOM 741 O O . LEU A 1 94 ? 4.700 4.711 -9.431 1.00 95.88 94 LEU A O 1
ATOM 745 N N . VAL A 1 95 ? 4.296 3.969 -7.350 1.00 94.44 95 VAL A N 1
ATOM 746 C CA . VAL A 1 95 ? 4.735 5.163 -6.630 1.00 94.44 95 VAL A CA 1
ATOM 747 C C . VAL A 1 95 ? 6.033 4.835 -5.910 1.00 94.44 95 VAL A C 1
ATOM 749 O O . VAL A 1 95 ? 6.094 3.883 -5.136 1.00 94.44 95 VAL A O 1
ATOM 752 N N . VAL A 1 96 ? 7.065 5.635 -6.160 1.00 93.75 96 VAL A N 1
ATOM 753 C CA . VAL A 1 96 ? 8.392 5.496 -5.555 1.00 93.75 96 VAL A CA 1
ATOM 754 C C . VAL A 1 96 ? 8.695 6.764 -4.773 1.00 93.75 96 VAL A C 1
ATOM 756 O O . VAL A 1 96 ? 8.770 7.844 -5.355 1.00 93.75 96 VAL A O 1
ATOM 759 N N . GLN A 1 97 ? 8.883 6.656 -3.464 1.00 92.12 97 GLN A N 1
ATOM 760 C CA . GLN A 1 97 ? 9.441 7.727 -2.647 1.00 92.12 97 GLN A CA 1
ATOM 761 C C . GLN A 1 97 ? 10.942 7.500 -2.541 1.00 92.12 97 GLN A C 1
ATOM 763 O O . GLN A 1 97 ? 11.373 6.471 -2.032 1.00 92.12 97 GLN A O 1
ATOM 768 N N . LYS A 1 98 ? 11.729 8.446 -3.050 1.00 91.62 98 LYS A N 1
ATOM 769 C CA . LYS A 1 98 ? 13.184 8.417 -2.959 1.00 91.62 98 LYS A CA 1
ATOM 770 C C . LYS A 1 98 ? 13.652 9.329 -1.837 1.00 91.62 98 LYS A C 1
ATOM 772 O O . LYS A 1 98 ? 13.461 10.545 -1.908 1.00 91.62 98 LYS A O 1
ATOM 777 N N . ASP A 1 99 ? 14.328 8.733 -0.873 1.00 90.06 99 ASP A N 1
ATOM 778 C CA . ASP A 1 99 ? 15.038 9.415 0.194 1.00 90.06 99 ASP A CA 1
ATOM 779 C C . ASP A 1 99 ? 16.473 9.726 -0.243 1.00 90.06 99 ASP A C 1
ATOM 781 O O . ASP A 1 99 ? 17.106 8.989 -1.008 1.00 90.06 99 ASP A O 1
ATOM 785 N N . PHE A 1 100 ? 17.001 10.845 0.243 1.00 88.25 100 PHE A N 1
ATOM 786 C CA . PHE A 1 100 ? 18.370 11.270 -0.026 1.00 88.25 100 PHE A CA 1
ATOM 787 C C . PHE A 1 100 ? 19.232 11.054 1.214 1.00 88.25 100 PHE A C 1
ATOM 789 O O . PHE A 1 100 ? 18.796 11.292 2.336 1.00 88.25 100 PHE A O 1
ATOM 796 N N . ALA A 1 101 ? 20.490 10.655 1.010 1.00 85.12 101 ALA A N 1
ATOM 797 C CA . ALA A 1 101 ? 21.427 10.387 2.105 1.00 85.12 101 ALA A CA 1
ATOM 798 C C . ALA A 1 101 ? 21.642 11.599 3.034 1.00 85.12 101 ALA A C 1
ATOM 800 O O . ALA A 1 101 ? 21.914 11.441 4.222 1.00 85.12 101 ALA A O 1
ATOM 801 N N . ASN A 1 102 ? 21.509 12.815 2.500 1.00 82.81 102 ASN A N 1
ATOM 802 C CA . ASN A 1 102 ? 21.481 14.036 3.290 1.00 82.81 102 ASN A CA 1
ATOM 803 C C . ASN A 1 102 ? 20.047 14.234 3.793 1.00 82.81 102 ASN A C 1
ATOM 805 O O . ASN A 1 102 ? 19.226 14.774 3.058 1.00 82.81 102 ASN A O 1
ATOM 809 N N . GLY A 1 103 ? 19.742 13.805 5.022 1.00 78.12 103 GLY A N 1
ATOM 810 C CA . GLY A 1 103 ? 18.390 13.869 5.608 1.00 78.12 103 GLY A CA 1
ATOM 811 C C . GLY A 1 103 ? 17.744 15.266 5.655 1.00 78.12 103 GLY A C 1
ATOM 812 O O . GLY A 1 103 ? 16.586 15.393 6.031 1.00 78.12 103 GLY A O 1
ATOM 813 N N . ASN A 1 104 ? 18.470 16.311 5.250 1.00 85.75 104 ASN A N 1
ATOM 814 C CA . ASN A 1 104 ? 17.958 17.666 5.055 1.00 85.75 104 ASN A CA 1
ATOM 815 C C . ASN A 1 104 ? 17.226 17.866 3.717 1.00 85.75 104 ASN A C 1
ATOM 817 O O . ASN A 1 104 ? 16.530 18.865 3.549 1.00 85.75 104 ASN A O 1
ATOM 821 N N . THR A 1 105 ? 17.414 16.980 2.737 1.00 86.06 105 THR A N 1
ATOM 822 C CA . THR A 1 105 ? 16.722 17.067 1.449 1.00 86.06 105 THR A CA 1
ATOM 823 C C . THR A 1 105 ? 15.390 16.324 1.546 1.00 86.06 105 THR A C 1
ATOM 825 O O . THR A 1 105 ? 15.400 15.125 1.832 1.00 86.06 105 THR A O 1
ATOM 828 N N . PRO A 1 106 ? 14.247 16.995 1.299 1.00 84.31 106 PRO A N 1
ATOM 829 C CA . PRO A 1 106 ? 12.952 16.331 1.251 1.00 84.31 106 PRO A CA 1
ATOM 830 C C . PRO A 1 106 ? 12.959 15.166 0.260 1.00 84.31 106 PRO A C 1
ATOM 832 O O . PRO A 1 106 ? 13.578 15.242 -0.805 1.00 84.31 106 PRO A O 1
ATOM 835 N N . SER A 1 107 ? 12.256 14.092 0.603 1.00 87.19 107 SER A N 1
ATOM 836 C CA . SER A 1 107 ? 12.100 12.958 -0.299 1.00 87.19 107 SER A CA 1
ATOM 837 C C . SER A 1 107 ? 11.288 13.350 -1.533 1.00 87.19 107 SER A C 1
ATOM 839 O O . SER A 1 107 ? 10.320 14.108 -1.450 1.00 87.19 107 SER A O 1
ATOM 841 N N . ILE A 1 108 ? 11.676 12.830 -2.700 1.00 88.31 108 ILE A N 1
ATOM 842 C CA . ILE A 1 108 ? 10.963 13.078 -3.960 1.00 88.31 108 ILE A CA 1
ATOM 843 C C . ILE A 1 108 ? 10.071 11.883 -4.269 1.00 88.31 108 ILE A C 1
ATOM 845 O O . ILE A 1 108 ? 10.493 10.733 -4.167 1.00 88.31 108 ILE A O 1
ATOM 849 N N . THR A 1 109 ? 8.837 12.162 -4.682 1.00 90.00 109 THR A N 1
ATOM 850 C CA . THR A 1 109 ? 7.913 11.139 -5.183 1.00 90.00 109 THR A CA 1
ATOM 851 C C . THR A 1 109 ? 8.040 11.013 -6.688 1.00 90.00 109 THR A C 1
ATOM 853 O O . THR A 1 109 ? 8.070 12.011 -7.399 1.00 90.00 109 THR A O 1
ATOM 856 N N . PHE A 1 110 ? 8.041 9.789 -7.186 1.00 91.12 110 PHE A N 1
ATOM 857 C CA . PHE A 1 110 ? 7.932 9.485 -8.601 1.00 91.12 110 PHE A CA 1
ATOM 858 C C . PHE A 1 110 ? 6.709 8.608 -8.817 1.00 91.12 110 PHE A C 1
ATOM 860 O O . PHE A 1 110 ? 6.477 7.673 -8.052 1.00 91.12 110 PHE A O 1
ATOM 867 N N . VAL A 1 111 ? 5.945 8.907 -9.864 1.00 92.69 111 VAL A N 1
ATOM 868 C CA . VAL A 1 111 ? 4.800 8.100 -10.279 1.00 92.69 111 VAL A CA 1
ATOM 869 C C . VAL A 1 111 ? 5.095 7.535 -11.664 1.00 92.69 111 VAL A C 1
ATOM 871 O O . VAL A 1 111 ? 5.482 8.260 -12.587 1.00 92.69 111 VAL A O 1
ATOM 874 N N . PHE A 1 112 ? 4.933 6.226 -11.795 1.00 93.50 112 PHE A N 1
ATOM 875 C CA . PHE A 1 112 ? 5.151 5.484 -13.025 1.00 93.50 112 PHE A CA 1
ATOM 876 C C . PHE A 1 112 ? 3.866 4.767 -13.416 1.00 93.50 112 PHE A C 1
ATOM 878 O O . PHE A 1 112 ? 3.270 4.067 -12.598 1.00 93.50 112 PHE A O 1
ATOM 885 N N . ASP A 1 113 ? 3.496 4.903 -14.686 1.00 94.25 113 ASP A N 1
ATOM 886 C CA . ASP A 1 113 ? 2.563 3.991 -15.337 1.00 94.25 113 ASP A CA 1
ATOM 887 C C . ASP A 1 113 ? 3.400 2.910 -16.033 1.00 94.25 113 ASP A C 1
ATOM 889 O O . ASP A 1 113 ? 4.109 3.165 -17.019 1.00 94.25 113 ASP A O 1
ATOM 893 N N . LEU A 1 114 ? 3.387 1.707 -15.459 1.00 95.00 114 LEU A N 1
ATOM 894 C CA . LEU A 1 114 ? 4.178 0.582 -15.940 1.00 95.00 114 LEU A CA 1
ATOM 895 C C . LEU A 1 114 ? 3.676 0.079 -17.297 1.00 95.00 114 LEU A C 1
ATOM 897 O O . LEU A 1 114 ? 4.514 -0.325 -18.111 1.00 95.00 114 LEU A O 1
ATOM 901 N N . ALA A 1 115 ? 2.370 0.187 -17.564 1.00 93.88 115 ALA A N 1
ATOM 902 C CA . ALA A 1 115 ? 1.735 -0.249 -18.806 1.00 93.88 115 ALA A CA 1
ATOM 903 C C . ALA A 1 115 ? 2.074 0.687 -19.970 1.00 93.88 115 ALA A C 1
ATOM 905 O O . ALA A 1 115 ? 2.518 0.236 -21.022 1.00 93.88 115 ALA A O 1
ATOM 906 N N . LYS A 1 116 ? 1.976 2.008 -19.767 1.00 92.12 116 LYS A N 1
ATOM 907 C CA . LYS A 1 116 ? 2.333 3.006 -20.803 1.00 92.12 116 LYS A CA 1
ATOM 908 C C . LYS A 1 116 ? 3.835 3.207 -20.972 1.00 92.12 116 LYS A C 1
ATOM 910 O O . LYS A 1 116 ? 4.291 3.960 -21.827 1.00 92.12 116 LYS A O 1
ATOM 915 N N . HIS A 1 117 ? 4.620 2.570 -20.118 1.00 87.50 117 HIS A N 1
ATOM 916 C CA . HIS A 1 117 ? 6.056 2.743 -20.023 1.00 87.50 117 HIS A CA 1
ATOM 917 C C . HIS A 1 117 ? 6.524 4.190 -19.813 1.00 87.50 117 HIS A C 1
ATOM 919 O O . HIS A 1 117 ? 7.683 4.519 -20.074 1.00 87.50 117 HIS A O 1
ATOM 925 N N . THR A 1 118 ? 5.677 5.056 -19.273 1.00 81.88 118 THR A N 1
ATOM 926 C CA . THR A 1 118 ? 6.025 6.455 -19.033 1.00 81.88 118 THR A CA 1
ATOM 927 C C . THR A 1 118 ? 6.334 6.685 -17.563 1.00 81.88 118 THR A C 1
ATOM 929 O O . THR A 1 118 ? 5.544 6.328 -16.689 1.00 81.88 118 THR A O 1
ATOM 932 N N . SER A 1 119 ? 7.469 7.324 -17.286 1.00 76.69 119 SER A N 1
ATOM 933 C CA . SER A 1 119 ? 7.687 7.986 -16.006 1.00 76.69 119 SER A CA 1
ATOM 934 C C . SER A 1 119 ? 7.190 9.421 -16.118 1.00 76.69 119 SER A C 1
ATOM 936 O O . SER A 1 119 ? 7.459 10.104 -17.108 1.00 76.69 119 SER A O 1
ATOM 938 N N . ARG A 1 120 ? 6.456 9.895 -15.112 1.00 70.31 120 ARG A N 1
ATOM 939 C CA . ARG A 1 120 ? 6.162 11.322 -14.992 1.00 70.31 120 ARG A CA 1
ATOM 940 C C . ARG A 1 120 ? 6.573 11.769 -13.598 1.00 70.31 120 ARG A C 1
ATOM 942 O O . ARG A 1 120 ? 5.880 11.449 -12.632 1.00 70.31 120 ARG A O 1
ATOM 949 N N . PRO A 1 121 ? 7.723 12.455 -13.463 1.00 64.25 121 PRO A N 1
ATOM 950 C CA . PRO A 1 121 ? 8.127 12.991 -12.177 1.00 64.25 121 PRO A CA 1
ATOM 951 C C . PRO A 1 121 ? 7.114 14.064 -11.771 1.00 64.25 121 PRO A C 1
ATOM 953 O O . PRO A 1 121 ? 7.107 15.168 -12.309 1.00 64.25 121 PRO A O 1
ATOM 956 N N . GLY A 1 122 ? 6.224 13.719 -10.847 1.00 63.50 122 GLY A N 1
ATOM 957 C CA . GLY A 1 122 ? 5.442 14.692 -10.103 1.00 63.50 122 GLY A CA 1
ATOM 958 C C . GLY A 1 122 ? 6.223 15.040 -8.851 1.00 63.50 122 GLY A C 1
ATOM 959 O O . GLY A 1 122 ? 6.334 14.204 -7.960 1.00 63.50 122 GLY A O 1
ATOM 960 N N . ILE A 1 123 ? 6.777 16.250 -8.767 1.00 65.50 123 ILE A N 1
ATOM 961 C CA . ILE A 1 123 ? 7.373 16.694 -7.508 1.00 65.50 123 ILE A CA 1
ATOM 962 C C . ILE A 1 123 ? 6.219 16.988 -6.555 1.00 65.50 123 ILE A C 1
ATOM 964 O O . ILE A 1 123 ? 5.512 17.984 -6.674 1.00 65.50 123 ILE A O 1
ATOM 968 N N . LEU A 1 124 ? 6.013 16.066 -5.629 1.00 71.12 124 LEU A N 1
ATOM 969 C CA . LEU A 1 124 ? 5.142 16.263 -4.488 1.00 71.12 124 LEU A CA 1
ATOM 970 C C . LEU A 1 124 ? 6.048 16.700 -3.342 1.00 71.12 124 LEU A C 1
ATOM 972 O O . LEU A 1 124 ? 6.617 15.856 -2.655 1.00 71.12 124 LEU A O 1
ATOM 976 N N . GLU A 1 125 ? 6.234 18.014 -3.201 1.00 65.06 125 GLU A N 1
ATOM 977 C CA . GLU A 1 125 ? 7.170 18.646 -2.248 1.00 65.06 125 GLU A CA 1
ATOM 978 C C . GLU A 1 125 ? 6.755 18.505 -0.773 1.00 65.06 125 GLU A C 1
ATOM 980 O O . GLU A 1 125 ? 7.376 19.083 0.115 1.00 65.06 125 GLU A O 1
ATOM 985 N N . ILE A 1 126 ? 5.713 17.730 -0.487 1.00 66.00 126 ILE A N 1
ATOM 986 C CA . ILE A 1 126 ? 5.203 17.550 0.867 1.00 66.00 126 ILE A CA 1
ATOM 987 C C . ILE A 1 126 ? 5.894 16.334 1.482 1.00 66.00 126 ILE A C 1
ATOM 989 O O . ILE A 1 126 ? 5.783 15.214 0.962 1.00 66.00 126 ILE A O 1
ATOM 993 N N . GLN A 1 127 ? 6.608 16.566 2.588 1.00 67.94 127 GLN A N 1
ATOM 994 C CA . GLN A 1 127 ? 7.164 15.531 3.461 1.00 67.94 127 GLN A CA 1
ATOM 995 C C . GLN A 1 127 ? 6.016 14.721 4.076 1.00 67.94 127 GLN A C 1
ATOM 997 O O . GLN A 1 127 ? 5.563 14.985 5.180 1.00 67.94 127 GLN A O 1
ATOM 1002 N N . ALA A 1 128 ? 5.517 13.741 3.329 1.00 68.12 128 ALA A N 1
ATOM 1003 C CA . ALA A 1 128 ? 4.552 12.780 3.831 1.00 68.12 128 ALA A CA 1
ATOM 1004 C C . ALA A 1 128 ? 5.305 11.525 4.271 1.00 68.12 128 ALA A C 1
ATOM 1006 O O . ALA A 1 128 ? 6.025 10.907 3.479 1.00 68.12 128 ALA A O 1
ATOM 1007 N N . ASN A 1 129 ? 5.104 11.136 5.527 1.00 69.50 129 ASN A N 1
ATOM 1008 C CA . ASN A 1 129 ? 5.753 9.966 6.117 1.00 69.50 129 ASN A CA 1
ATOM 1009 C C . ASN A 1 129 ? 5.191 8.648 5.567 1.00 69.50 129 ASN A C 1
ATOM 1011 O O . ASN A 1 129 ? 5.816 7.597 5.709 1.00 69.50 129 ASN A O 1
ATOM 1015 N N . LYS A 1 130 ? 3.977 8.676 4.999 1.00 78.81 130 LYS A N 1
ATOM 1016 C CA . LYS A 1 130 ? 3.261 7.490 4.516 1.00 78.81 130 LYS A CA 1
ATOM 1017 C C . LYS A 1 130 ? 2.433 7.846 3.288 1.00 78.81 130 LYS A C 1
ATOM 1019 O O . LYS A 1 130 ? 1.631 8.781 3.327 1.00 78.81 130 LYS A O 1
ATOM 1024 N N . ARG A 1 131 ? 2.624 7.084 2.209 1.00 87.62 131 ARG A N 1
ATOM 1025 C CA . ARG A 1 131 ? 1.872 7.221 0.961 1.00 87.62 131 ARG A CA 1
ATOM 1026 C C . ARG A 1 131 ? 1.344 5.865 0.529 1.00 87.62 131 ARG A C 1
ATOM 1028 O O . ARG A 1 131 ? 2.072 4.877 0.543 1.00 87.62 131 ARG A O 1
ATOM 1035 N N . GLN A 1 132 ? 0.085 5.839 0.126 1.00 92.62 132 GLN A N 1
ATOM 1036 C CA . GLN A 1 132 ? -0.580 4.641 -0.364 1.00 92.62 132 GLN A CA 1
ATOM 1037 C C . GLN A 1 132 ? -1.401 4.985 -1.601 1.00 92.62 132 GLN A C 1
ATOM 1039 O O . GLN A 1 132 ? -2.095 6.000 -1.617 1.00 92.62 132 GLN A O 1
ATOM 1044 N N . ILE A 1 133 ? -1.344 4.140 -2.631 1.00 95.75 133 ILE A N 1
ATOM 1045 C CA . ILE A 1 133 ? -2.304 4.224 -3.733 1.00 95.75 133 ILE A CA 1
ATOM 1046 C C . ILE A 1 133 ? -3.652 3.729 -3.205 1.00 95.75 133 ILE A C 1
ATOM 1048 O O . ILE A 1 133 ? -3.773 2.577 -2.788 1.00 95.75 133 ILE A O 1
ATOM 1052 N N . GLN A 1 134 ? -4.642 4.617 -3.187 1.00 97.12 134 GLN A N 1
ATOM 1053 C CA . GLN A 1 134 ? -5.989 4.335 -2.700 1.00 97.12 134 GLN A CA 1
ATOM 1054 C C . GLN A 1 134 ? -6.873 3.767 -3.809 1.00 97.12 134 GLN A C 1
ATOM 1056 O O . GLN A 1 134 ? -7.584 2.791 -3.594 1.00 97.12 134 GLN A O 1
ATOM 1061 N N . SER A 1 135 ? -6.797 4.345 -5.004 1.00 96.75 135 SER A N 1
ATOM 1062 C CA . SER A 1 135 ? -7.479 3.834 -6.189 1.00 96.75 135 SER A CA 1
ATOM 1063 C C . SER A 1 135 ? -6.667 4.134 -7.444 1.00 96.75 135 SER A C 1
ATOM 1065 O O . SER A 1 135 ? -5.803 5.015 -7.456 1.00 96.75 135 SER A O 1
ATOM 1067 N N . ALA A 1 136 ? -6.926 3.367 -8.499 1.00 96.19 136 ALA A N 1
ATOM 1068 C CA . ALA A 1 136 ? -6.265 3.522 -9.785 1.00 96.19 136 ALA A CA 1
ATOM 1069 C C . ALA A 1 136 ? -7.231 3.224 -10.931 1.00 96.19 136 ALA A C 1
ATOM 1071 O O . ALA A 1 136 ? -7.933 2.205 -10.931 1.00 96.19 136 ALA A O 1
ATOM 1072 N N . THR A 1 137 ? -7.214 4.112 -11.914 1.00 95.88 137 THR A N 1
ATOM 107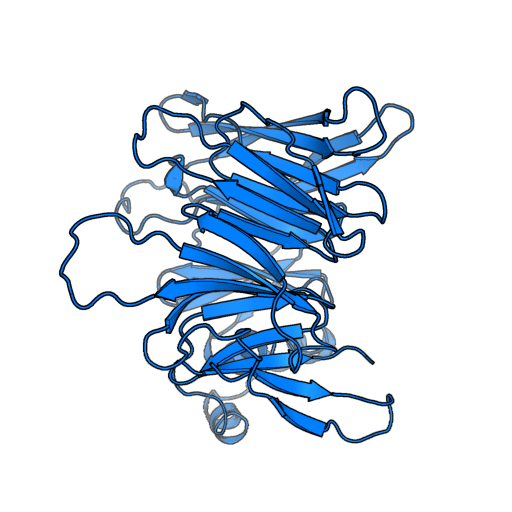3 C CA . THR A 1 137 ? -7.841 3.962 -13.229 1.00 95.88 137 THR A CA 1
ATOM 1074 C C . THR A 1 137 ? -6.747 3.770 -14.283 1.00 95.88 137 THR A C 1
ATOM 1076 O O . THR A 1 137 ? -5.563 3.738 -13.952 1.00 95.88 137 THR A O 1
ATOM 1079 N N . GLU A 1 138 ? -7.118 3.655 -15.555 1.00 94.00 138 GLU A N 1
ATOM 1080 C CA . GLU A 1 138 ? -6.154 3.568 -16.662 1.00 94.00 138 GLU A CA 1
ATOM 1081 C C . GLU A 1 138 ? -5.301 4.844 -16.814 1.00 94.00 138 GLU A C 1
ATOM 1083 O O . GLU A 1 138 ? -4.141 4.788 -17.223 1.00 94.00 138 GLU A O 1
ATOM 1088 N N . ASP A 1 139 ? -5.854 6.000 -16.438 1.00 94.19 139 ASP A N 1
ATOM 1089 C CA . ASP A 1 139 ? -5.254 7.309 -16.726 1.00 94.19 139 ASP A CA 1
ATOM 1090 C C . ASP A 1 139 ? -4.898 8.120 -15.481 1.00 94.19 139 ASP A C 1
ATOM 1092 O O . ASP A 1 139 ? -4.292 9.185 -15.583 1.00 94.19 139 ASP A O 1
ATOM 1096 N N . SER A 1 140 ? -5.281 7.657 -14.295 1.00 94.56 140 SER A N 1
ATOM 1097 C CA . SER A 1 140 ? -5.052 8.394 -13.055 1.00 94.56 140 SER A CA 1
ATOM 1098 C C . SER A 1 140 ? -4.998 7.488 -11.839 1.00 94.56 140 SER A C 1
ATOM 1100 O O . SER A 1 140 ? -5.569 6.394 -11.827 1.00 94.56 140 SER A O 1
ATOM 1102 N N . ILE A 1 141 ? -4.368 7.992 -10.785 1.00 96.00 141 ILE A N 1
ATOM 1103 C CA . ILE A 1 141 ? -4.374 7.376 -9.461 1.00 96.00 141 ILE A CA 1
ATOM 1104 C C . ILE A 1 141 ? -4.804 8.375 -8.409 1.00 96.00 141 ILE A C 1
ATOM 1106 O O . ILE A 1 141 ? -4.587 9.578 -8.549 1.00 96.00 141 ILE A O 1
ATOM 1110 N N . ARG A 1 142 ? -5.354 7.850 -7.319 1.00 96.25 142 ARG A N 1
ATOM 1111 C CA . ARG A 1 142 ? -5.547 8.603 -6.087 1.00 96.25 142 ARG A CA 1
ATOM 1112 C C . ARG A 1 142 ? -4.567 8.135 -5.040 1.00 96.25 142 ARG A C 1
ATOM 1114 O O . ARG A 1 142 ? -4.456 6.939 -4.770 1.00 96.25 142 ARG A O 1
ATOM 1121 N N . LEU A 1 143 ? -3.872 9.085 -4.440 1.00 95.12 143 LEU A N 1
ATOM 1122 C CA . LEU A 1 143 ? -2.896 8.838 -3.398 1.00 95.12 143 LEU A CA 1
ATOM 1123 C C . LEU A 1 143 ? -3.441 9.329 -2.063 1.00 95.12 143 LEU A C 1
ATOM 1125 O O . LEU A 1 143 ? -3.837 10.485 -1.937 1.00 95.12 143 LEU A O 1
ATOM 1129 N N . LEU A 1 144 ? -3.434 8.452 -1.068 1.00 94.69 144 LEU A N 1
ATOM 1130 C CA . LEU A 1 144 ? -3.713 8.806 0.314 1.00 94.69 144 LEU A CA 1
ATOM 1131 C C . LEU A 1 144 ? -2.405 9.162 1.016 1.00 94.69 144 LEU A C 1
ATOM 1133 O O . LEU A 1 144 ? -1.486 8.334 1.066 1.00 94.69 144 LEU A O 1
ATOM 1137 N N . TRP A 1 145 ? -2.338 10.368 1.577 1.00 90.44 145 TRP A N 1
ATOM 1138 C CA . TRP A 1 145 ? -1.202 10.866 2.352 1.00 90.44 145 TRP A CA 1
ATOM 1139 C C . TRP A 1 145 ? -1.634 11.221 3.772 1.00 90.44 145 TRP A C 1
ATOM 1141 O O . TRP A 1 145 ? -2.689 11.820 3.972 1.00 90.44 145 TRP A O 1
ATOM 1151 N N . GLY A 1 146 ? -0.796 10.873 4.746 1.00 87.00 146 GLY A N 1
ATOM 1152 C CA . GLY A 1 146 ? -0.869 11.433 6.096 1.00 87.00 146 GLY A CA 1
ATOM 1153 C C . GLY A 1 146 ? 0.107 12.600 6.219 1.00 87.00 146 GLY A C 1
ATOM 1154 O O . GLY A 1 146 ? 1.291 12.429 5.919 1.00 87.00 146 GLY A O 1
ATOM 1155 N N . ASP A 1 147 ? -0.398 13.764 6.617 1.00 83.88 147 ASP A N 1
ATOM 1156 C CA . ASP A 1 147 ? 0.371 14.988 6.861 1.00 83.88 147 ASP A CA 1
ATOM 1157 C C . ASP A 1 147 ? 0.793 15.110 8.339 1.00 83.88 147 ASP A C 1
ATOM 1159 O O . ASP A 1 147 ? 0.375 14.315 9.188 1.00 83.88 147 ASP A O 1
ATOM 1163 N N . GLU A 1 148 ? 1.636 16.106 8.630 1.00 72.19 148 GLU A N 1
ATOM 1164 C CA . GLU A 1 148 ? 2.290 16.338 9.918 1.00 72.19 148 GLU A CA 1
ATOM 1165 C C . GLU A 1 148 ? 1.327 16.259 11.112 1.00 72.19 148 GLU A C 1
ATOM 1167 O O . GLU A 1 148 ? 0.254 16.874 11.158 1.00 72.19 148 GLU A O 1
ATOM 1172 N N . ILE A 1 149 ? 1.762 15.526 12.136 1.00 73.81 149 ILE A N 1
ATOM 1173 C CA . ILE A 1 149 ? 1.025 15.384 13.382 1.00 73.81 149 ILE A CA 1
ATOM 1174 C C . ILE A 1 149 ? 1.115 16.668 14.203 1.00 73.81 149 ILE A C 1
ATOM 1176 O O . ILE A 1 149 ? 2.140 16.976 14.818 1.00 73.81 149 ILE A O 1
ATOM 1180 N N . ARG A 1 150 ? -0.016 17.362 14.340 1.00 80.31 150 ARG A N 1
ATOM 1181 C CA . ARG A 1 150 ? -0.156 18.436 15.327 1.00 80.31 150 ARG A CA 1
ATOM 1182 C C . ARG A 1 150 ? -0.359 17.815 16.705 1.00 80.31 150 ARG A C 1
ATOM 1184 O O . ARG A 1 150 ? -1.470 17.426 17.069 1.00 80.31 150 ARG A O 1
ATOM 1191 N N . ARG A 1 151 ? 0.722 17.709 17.480 1.00 76.06 151 ARG A N 1
ATOM 1192 C CA . ARG A 1 151 ? 0.675 17.172 18.849 1.00 76.06 151 ARG A CA 1
ATOM 1193 C C . ARG A 1 151 ? 0.012 18.165 19.804 1.00 76.06 151 ARG A C 1
ATOM 1195 O O . ARG A 1 151 ? 0.479 19.292 19.959 1.00 76.06 151 ARG A O 1
ATOM 1202 N N . LYS A 1 152 ? -1.033 17.724 20.506 1.00 76.00 152 LYS A N 1
ATOM 1203 C CA . LYS A 1 152 ? -1.614 18.412 21.666 1.00 76.00 152 LYS A CA 1
ATOM 1204 C C . LYS A 1 152 ? -1.525 17.495 22.880 1.00 76.00 152 LYS A C 1
ATOM 1206 O O . LYS A 1 152 ? -2.352 16.607 23.008 1.00 76.00 152 LYS A O 1
ATOM 1211 N N . ALA A 1 153 ? -0.557 17.751 23.765 1.00 75.69 153 ALA A N 1
ATOM 1212 C CA . ALA A 1 153 ? -0.330 17.107 25.072 1.00 75.69 153 ALA A CA 1
ATOM 1213 C C . ALA A 1 153 ? -0.311 15.559 25.097 1.00 75.69 153 ALA A C 1
ATOM 1215 O O . ALA A 1 153 ? 0.737 14.992 25.377 1.00 75.69 153 ALA A O 1
ATOM 1216 N N . SER A 1 154 ? -1.427 14.895 24.801 1.00 73.31 154 SER A N 1
ATOM 1217 C CA . SER A 1 154 ? -1.605 13.438 24.776 1.00 73.31 154 SER A CA 1
ATOM 1218 C C . SER A 1 154 ? -2.168 12.900 23.453 1.00 73.31 154 SER A C 1
ATOM 1220 O O . SER A 1 154 ? -2.055 11.710 23.188 1.00 73.31 154 SER A O 1
ATOM 1222 N N . ASN A 1 155 ? -2.751 13.758 22.606 1.00 80.81 155 ASN A N 1
ATOM 1223 C CA . ASN A 1 155 ? -3.406 13.351 21.365 1.00 80.81 155 ASN A CA 1
ATOM 1224 C C . ASN A 1 155 ? -2.725 13.989 20.149 1.00 80.81 155 ASN A C 1
ATOM 1226 O O . ASN A 1 155 ? -2.276 15.143 20.163 1.00 80.81 155 ASN A O 1
ATOM 1230 N N . ALA A 1 156 ? -2.658 13.212 19.080 1.00 85.25 156 ALA A N 1
ATOM 1231 C CA . ALA A 1 156 ? -2.152 13.594 17.780 1.00 85.25 156 ALA A CA 1
ATOM 1232 C C . ALA A 1 156 ? -3.340 13.864 16.856 1.00 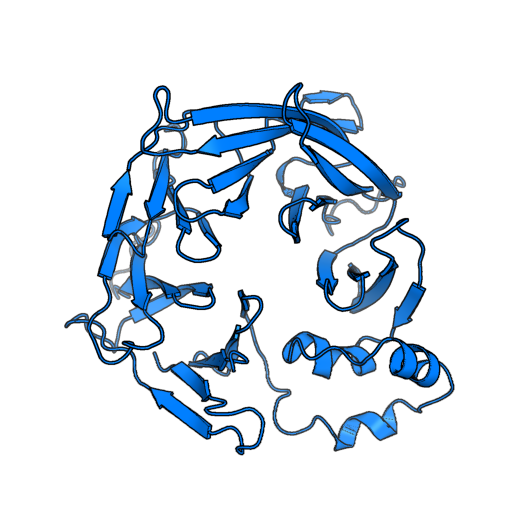85.25 156 ALA A C 1
ATOM 1234 O O . ALA A 1 156 ? -4.122 12.960 16.566 1.00 85.25 156 ALA A O 1
ATOM 1235 N N . MET A 1 157 ? -3.481 15.103 16.385 1.00 89.44 157 MET A N 1
ATOM 1236 C CA . MET A 1 157 ? -4.400 15.399 15.289 1.00 89.44 157 MET A CA 1
ATOM 1237 C C . MET A 1 157 ? -3.669 15.157 13.974 1.00 89.44 157 MET A C 1
ATOM 1239 O O . MET A 1 157 ? -2.615 15.750 13.730 1.00 89.44 157 MET A O 1
ATOM 1243 N N . ILE A 1 158 ? -4.226 14.270 13.160 1.00 88.69 158 ILE A N 1
ATOM 1244 C CA . ILE A 1 158 ? -3.633 13.801 11.914 1.00 88.69 158 ILE A CA 1
ATOM 1245 C C . ILE A 1 158 ? -4.513 14.264 10.767 1.00 88.69 158 ILE A C 1
ATOM 1247 O O . ILE A 1 158 ? -5.703 13.945 10.730 1.00 88.69 158 ILE A O 1
ATOM 1251 N N . SER A 1 159 ? -3.917 15.007 9.840 1.00 91.44 159 SER A N 1
ATOM 1252 C CA . SER A 1 159 ? -4.580 15.429 8.612 1.00 91.44 159 SER A CA 1
ATOM 1253 C C . SER A 1 159 ? -4.287 14.418 7.510 1.00 91.44 159 SER A C 1
ATOM 1255 O O . SER A 1 159 ? -3.143 14.223 7.106 1.00 91.44 159 SER A O 1
ATOM 1257 N N . TRP A 1 160 ? -5.327 13.747 7.037 1.00 92.50 160 TRP A N 1
ATOM 1258 C CA . TRP A 1 160 ? -5.282 12.879 5.871 1.00 92.50 160 TRP A CA 1
ATOM 1259 C C . TRP A 1 160 ? -5.680 13.679 4.649 1.00 92.50 160 TRP A C 1
ATOM 1261 O O . TRP A 1 160 ? -6.701 14.368 4.658 1.00 92.50 160 TRP A O 1
ATOM 1271 N N . GLN A 1 161 ? -4.905 13.556 3.583 1.00 94.25 161 GLN A N 1
ATOM 1272 C CA . GLN A 1 161 ? -5.160 14.223 2.317 1.00 94.25 161 GLN A CA 1
ATOM 1273 C C . GLN A 1 161 ? -5.265 13.182 1.208 1.00 94.25 161 GLN A C 1
ATOM 1275 O O . GLN A 1 161 ? -4.431 12.279 1.106 1.00 94.25 161 GLN A O 1
ATOM 1280 N N . LEU A 1 162 ? -6.283 13.320 0.366 1.00 95.38 162 LEU A N 1
ATOM 1281 C CA . LEU A 1 162 ? -6.452 12.515 -0.834 1.00 95.38 162 LEU A CA 1
ATOM 1282 C C . LEU A 1 162 ? -6.074 13.357 -2.049 1.00 95.38 162 LEU A C 1
ATOM 1284 O O . LEU A 1 162 ? -6.698 14.384 -2.317 1.00 95.38 162 LEU A O 1
ATOM 1288 N N . TRP A 1 163 ? -5.066 12.905 -2.781 1.00 94.25 163 TRP A N 1
ATOM 1289 C CA . TRP A 1 163 ? -4.525 13.592 -3.944 1.00 94.25 163 TRP A CA 1
ATOM 1290 C C . TRP A 1 163 ? -4.845 12.831 -5.219 1.00 94.25 163 TRP A C 1
ATOM 1292 O O . TRP A 1 163 ? -4.480 11.666 -5.356 1.00 94.25 163 TRP A O 1
ATOM 1302 N N . ASP A 1 164 ? -5.470 13.509 -6.172 1.00 93.94 164 ASP A N 1
ATOM 1303 C CA . ASP A 1 164 ? -5.637 13.006 -7.527 1.00 93.94 164 ASP A CA 1
ATOM 1304 C C . ASP A 1 164 ? -4.369 13.296 -8.329 1.00 93.94 164 ASP A C 1
ATOM 1306 O O . ASP A 1 164 ? -3.894 14.436 -8.375 1.00 93.94 164 ASP A O 1
ATOM 1310 N N . PHE A 1 165 ? -3.841 12.266 -8.983 1.00 92.31 165 PHE A N 1
ATOM 1311 C CA . PHE A 1 165 ? -2.749 12.368 -9.939 1.00 92.31 165 PHE A CA 1
ATOM 1312 C C . PHE A 1 165 ? -3.230 11.907 -11.313 1.00 92.31 165 PHE A C 1
ATOM 1314 O O . PHE A 1 165 ? -3.488 10.722 -11.529 1.00 92.31 165 PHE A O 1
ATOM 1321 N N . ALA A 1 166 ? -3.325 12.853 -12.243 1.00 92.62 166 ALA A N 1
ATOM 1322 C CA . ALA A 1 166 ? -3.699 12.620 -13.629 1.00 92.62 166 ALA A CA 1
ATOM 1323 C C . ALA A 1 166 ? -2.629 13.252 -14.538 1.00 92.62 166 ALA A C 1
ATOM 1325 O O . ALA A 1 166 ? -2.648 14.467 -14.746 1.00 92.62 166 ALA A O 1
ATOM 1326 N N . PRO A 1 167 ? -1.695 12.449 -15.081 1.00 85.56 167 PRO A N 1
ATOM 1327 C CA . PRO A 1 167 ? -0.656 12.857 -16.019 1.00 85.56 167 PRO A CA 1
ATOM 1328 C C . PRO A 1 167 ? -1.045 13.907 -17.055 1.00 85.56 167 PRO A C 1
ATOM 1330 O O . PRO A 1 167 ? -0.269 14.828 -17.309 1.00 85.56 167 PRO A O 1
ATOM 1333 N N . ASP A 1 168 ? -2.204 13.733 -17.683 1.00 86.88 168 ASP A N 1
ATOM 1334 C CA . ASP A 1 168 ? -2.634 14.516 -18.842 1.00 86.88 168 ASP A CA 1
ATOM 1335 C C . ASP A 1 168 ? -3.475 15.745 -18.456 1.00 86.88 168 ASP A C 1
ATOM 1337 O O . ASP A 1 168 ? -3.988 16.454 -19.321 1.00 86.88 168 ASP A O 1
ATOM 1341 N N . ARG A 1 169 ? -3.592 16.034 -17.152 1.00 86.31 169 ARG A N 1
ATOM 1342 C CA . ARG A 1 169 ? -4.293 17.203 -16.612 1.00 86.31 169 ARG A CA 1
ATOM 1343 C C . ARG A 1 169 ? -3.307 18.295 -16.177 1.00 86.31 169 ARG A C 1
ATOM 1345 O O . ARG A 1 169 ? -2.191 18.011 -15.755 1.00 86.31 169 ARG A O 1
ATOM 1352 N N . ALA A 1 170 ? -3.735 19.558 -16.241 1.00 85.19 170 ALA A N 1
ATOM 1353 C CA . ALA A 1 170 ? -3.008 20.705 -15.691 1.00 85.19 170 ALA A CA 1
ATOM 1354 C C . ALA A 1 170 ? -3.836 21.396 -14.577 1.00 85.19 170 ALA A C 1
ATOM 1356 O O . ALA A 1 170 ? -4.947 21.849 -14.867 1.00 85.19 170 ALA A O 1
ATOM 1357 N N . PRO A 1 171 ? -3.330 21.508 -13.328 1.00 85.38 171 PRO A N 1
ATOM 1358 C CA . PRO A 1 171 ? -2.132 20.834 -12.819 1.00 85.38 171 PRO A CA 1
ATOM 1359 C C . PRO A 1 171 ? -2.325 19.303 -12.777 1.00 85.38 171 PRO A C 1
ATOM 1361 O O . PRO A 1 171 ? -3.459 18.840 -12.639 1.00 85.38 171 PRO A O 1
ATOM 1364 N N . PRO A 1 172 ? -1.242 18.511 -12.889 1.00 82.00 172 PRO A N 1
ATOM 1365 C CA . PRO A 1 172 ? -1.326 17.048 -12.865 1.00 82.00 172 PRO A CA 1
ATOM 1366 C C . PRO A 1 172 ? -1.704 16.502 -11.485 1.00 82.00 172 PRO A C 1
ATOM 1368 O O . PRO A 1 172 ? -2.079 15.339 -11.365 1.00 82.00 172 PRO A O 1
ATOM 1371 N N . THR A 1 173 ? -1.595 17.336 -10.450 1.00 88.62 173 THR A N 1
ATOM 1372 C CA . THR A 1 173 ? -1.870 17.010 -9.054 1.00 88.62 173 THR A CA 1
ATOM 1373 C C . THR A 1 173 ? -2.917 17.957 -8.484 1.00 88.62 173 THR A C 1
ATOM 1375 O O . THR A 1 173 ? -2.815 19.177 -8.623 1.00 88.62 173 THR A O 1
ATOM 1378 N N . GLN A 1 174 ? -3.925 17.403 -7.813 1.00 91.94 174 GLN A N 1
ATOM 1379 C CA . GLN A 1 174 ? -4.943 18.177 -7.106 1.00 91.94 174 GLN A CA 1
ATOM 1380 C C . GLN A 1 174 ? -5.290 17.494 -5.782 1.00 91.94 174 GLN A C 1
ATOM 1382 O O . GLN A 1 174 ? -5.526 16.291 -5.755 1.00 91.94 174 GLN A O 1
ATOM 1387 N N . CYS A 1 175 ? -5.347 18.258 -4.689 1.00 93.19 175 CYS A N 1
ATOM 1388 C CA . CYS A 1 175 ? -5.902 17.765 -3.430 1.00 93.19 175 CYS A CA 1
ATOM 1389 C C . CYS A 1 175 ? -7.432 17.778 -3.521 1.00 93.19 175 CYS A C 1
ATOM 1391 O O . CYS A 1 175 ? -8.033 18.832 -3.749 1.00 93.19 175 CYS A O 1
ATOM 1393 N N . SER A 1 176 ? -8.044 16.607 -3.377 1.00 94.44 176 SER A N 1
ATOM 1394 C CA . SER A 1 176 ? -9.474 16.393 -3.622 1.00 94.44 176 SER A CA 1
ATOM 1395 C C . SER A 1 176 ? -10.281 16.261 -2.341 1.00 94.44 176 SER A C 1
ATOM 1397 O O . SER A 1 176 ? -11.455 16.617 -2.333 1.00 94.44 176 SER A O 1
ATOM 1399 N N . ALA A 1 177 ? -9.663 15.798 -1.254 1.00 95.44 177 ALA A N 1
ATOM 1400 C CA . ALA A 1 177 ? -10.290 15.746 0.060 1.00 95.44 177 ALA A CA 1
ATOM 1401 C C . ALA A 1 177 ? -9.250 15.880 1.176 1.00 95.44 177 ALA A C 1
ATOM 1403 O O . ALA A 1 177 ? -8.120 15.413 1.040 1.00 95.44 177 ALA A O 1
ATOM 1404 N N . ILE A 1 178 ? -9.664 16.471 2.297 1.00 95.12 178 ILE A N 1
ATOM 1405 C CA . ILE A 1 178 ? -8.888 16.544 3.539 1.00 95.12 178 ILE A CA 1
ATOM 1406 C C . ILE A 1 178 ? -9.790 16.078 4.683 1.00 95.12 178 ILE A C 1
ATOM 1408 O O . ILE A 1 178 ? -10.966 16.444 4.727 1.00 95.12 178 ILE A O 1
ATOM 1412 N N . CYS A 1 179 ? -9.257 15.274 5.598 1.00 93.56 179 CYS A N 1
ATOM 1413 C CA . CYS A 1 179 ? -9.948 14.858 6.814 1.00 93.56 179 CYS A CA 1
ATOM 1414 C C . CYS A 1 179 ? -8.985 14.907 7.996 1.00 93.56 179 CYS A C 1
ATOM 1416 O O . CYS A 1 179 ? -7.882 14.374 7.914 1.00 93.56 179 CYS A O 1
ATOM 1418 N N . GLU A 1 180 ? -9.405 15.516 9.098 1.00 92.75 180 GLU A N 1
ATOM 1419 C CA . GLU A 1 180 ? -8.650 15.501 10.346 1.00 92.75 180 GLU A CA 1
ATOM 1420 C C . GLU A 1 180 ? -9.225 14.432 11.273 1.00 92.75 180 GLU A C 1
ATOM 1422 O O . GLU A 1 180 ? -10.437 14.329 11.449 1.00 92.75 180 GLU A O 1
ATOM 1427 N N . THR A 1 181 ? -8.343 13.635 11.863 1.00 89.94 181 THR A N 1
ATOM 1428 C CA . THR A 1 181 ? -8.700 12.532 12.763 1.00 89.94 181 THR A CA 1
ATOM 1429 C C . THR A 1 181 ? -7.802 12.568 13.988 1.00 89.94 181 THR A C 1
ATOM 1431 O O . THR A 1 181 ? -6.632 12.947 13.902 1.00 89.94 181 THR A O 1
ATOM 1434 N N . GLU A 1 182 ? -8.352 12.216 15.143 1.00 89.06 182 GLU A N 1
ATOM 1435 C CA . GLU A 1 182 ? -7.623 12.236 16.408 1.00 89.06 182 GLU A CA 1
ATOM 1436 C C . GLU A 1 182 ? -7.140 10.826 16.757 1.00 89.06 182 GLU A C 1
ATOM 1438 O O . GLU A 1 182 ? -7.926 9.883 16.837 1.00 89.06 182 GLU A O 1
ATOM 1443 N N . PHE A 1 183 ? -5.833 10.679 16.968 1.00 86.00 183 PHE A N 1
ATOM 1444 C CA . PHE A 1 183 ? -5.206 9.417 17.341 1.00 86.00 183 PHE A CA 1
ATOM 1445 C C . PHE A 1 183 ? -4.375 9.568 18.611 1.00 86.00 183 PHE A C 1
ATOM 1447 O O . PHE A 1 183 ? -3.705 10.577 18.834 1.00 86.00 183 PHE A O 1
ATOM 1454 N N . TYR A 1 184 ? -4.359 8.510 19.417 1.00 81.94 184 TYR A N 1
ATOM 1455 C CA . TYR A 1 184 ? -3.407 8.352 20.510 1.00 81.94 184 TYR A CA 1
ATOM 1456 C C . TYR A 1 184 ? -2.145 7.664 19.978 1.00 81.94 184 TYR A C 1
ATOM 1458 O O . TYR A 1 184 ? -2.095 6.436 19.857 1.00 81.94 184 TYR A O 1
ATOM 1466 N N . THR A 1 185 ? -1.169 8.441 19.504 1.00 76.38 185 THR A N 1
ATOM 1467 C CA . THR A 1 185 ? -0.030 7.882 18.758 1.00 76.38 185 THR A CA 1
ATOM 1468 C C . THR A 1 185 ? 1.152 8.843 18.664 1.00 76.38 185 THR A C 1
ATOM 1470 O O . THR A 1 185 ? 0.991 10.067 18.662 1.00 76.38 185 THR A O 1
ATOM 1473 N N . ASP A 1 186 ? 2.347 8.271 18.541 1.00 74.50 186 ASP A N 1
ATOM 1474 C CA . ASP A 1 186 ? 3.502 8.945 17.969 1.00 74.50 186 ASP A CA 1
ATOM 1475 C C . ASP A 1 186 ? 3.517 8.779 16.433 1.00 74.50 186 ASP A C 1
ATOM 1477 O O . ASP A 1 186 ? 2.999 7.823 15.864 1.00 74.50 186 ASP A O 1
ATOM 1481 N N . ASP A 1 187 ? 4.143 9.710 15.720 1.00 69.88 187 ASP A N 1
ATOM 1482 C CA . ASP A 1 187 ? 4.125 9.745 14.243 1.00 69.88 187 ASP A CA 1
ATOM 1483 C C . ASP A 1 187 ? 4.641 8.456 13.571 1.00 69.88 187 ASP A C 1
ATOM 1485 O O . ASP A 1 187 ? 4.154 7.983 12.532 1.00 69.88 187 ASP A O 1
ATOM 1489 N N . ASN A 1 188 ? 5.579 7.792 14.240 1.00 77.81 188 ASN A N 1
ATOM 1490 C CA . ASN A 1 188 ? 6.232 6.608 13.709 1.00 77.81 188 ASN A CA 1
ATOM 1491 C C . ASN A 1 188 ? 5.326 5.366 13.714 1.00 77.81 188 ASN A C 1
ATOM 1493 O O . ASN A 1 188 ? 5.485 4.501 12.839 1.00 77.81 188 ASN A O 1
ATOM 1497 N N . SER A 1 189 ? 4.361 5.273 14.636 1.00 85.12 189 SER A N 1
ATOM 1498 C CA . SER A 1 189 ? 3.505 4.088 14.787 1.00 85.12 189 SER A CA 1
ATOM 1499 C C . SER A 1 189 ? 2.235 4.112 13.944 1.00 85.12 189 SER A C 1
ATOM 1501 O O . SER A 1 189 ? 1.663 3.050 13.682 1.00 85.12 189 SER A O 1
ATOM 1503 N N . LEU A 1 190 ? 1.833 5.275 13.439 1.00 88.56 190 LEU A N 1
ATOM 1504 C CA . LEU A 1 190 ? 0.691 5.382 12.543 1.00 88.56 190 LEU A CA 1
ATOM 1505 C C . LEU A 1 190 ? 0.905 4.555 11.261 1.00 88.56 190 LEU A C 1
ATOM 1507 O O . LEU A 1 190 ? 2.024 4.417 10.753 1.00 88.56 190 LEU A O 1
ATOM 1511 N N . ARG A 1 191 ? -0.156 3.982 10.712 1.00 91.00 191 ARG A N 1
ATOM 1512 C CA . ARG A 1 191 ? -0.175 3.235 9.452 1.00 91.00 191 ARG A CA 1
ATOM 1513 C C . ARG A 1 191 ? -1.541 3.401 8.784 1.00 91.00 191 ARG A C 1
ATOM 1515 O O . ARG A 1 191 ? -2.530 3.702 9.448 1.00 91.00 191 ARG A O 1
ATOM 1522 N N . SER A 1 192 ? -1.584 3.182 7.474 1.00 93.50 192 SER A N 1
ATOM 1523 C CA . SER A 1 192 ? -2.819 3.066 6.700 1.00 93.50 192 SER A CA 1
ATOM 1524 C C . SER A 1 192 ? -2.838 1.739 5.945 1.00 93.50 192 SER A C 1
ATOM 1526 O O . SER A 1 192 ? -1.790 1.170 5.631 1.00 93.50 192 SER A O 1
ATOM 1528 N N . CYS A 1 193 ? -4.033 1.232 5.667 1.00 93.75 193 CYS A N 1
ATOM 1529 C CA . CYS A 1 193 ? -4.252 0.034 4.876 1.00 93.75 193 CYS A CA 1
ATOM 1530 C C . CYS A 1 193 ? -5.506 0.203 4.014 1.00 93.75 193 CYS A C 1
ATOM 1532 O O . CYS A 1 193 ? -6.613 0.325 4.537 1.00 93.75 193 CYS A O 1
ATOM 1534 N N . ARG A 1 194 ? -5.341 0.193 2.691 1.00 95.12 194 ARG A N 1
ATOM 1535 C CA . ARG A 1 194 ? -6.429 0.184 1.716 1.00 95.12 194 ARG A CA 1
ATOM 1536 C C . ARG A 1 194 ? -7.302 -1.057 1.909 1.00 95.12 194 ARG A C 1
ATOM 1538 O O . ARG A 1 194 ? -6.786 -2.173 1.956 1.00 95.12 194 ARG A O 1
ATOM 1545 N N . ILE A 1 195 ? -8.614 -0.850 1.967 1.00 95.94 195 ILE A N 1
ATOM 1546 C CA . ILE A 1 195 ? -9.617 -1.920 1.936 1.00 95.94 195 ILE A CA 1
ATOM 1547 C C . ILE A 1 195 ? -10.041 -2.141 0.484 1.00 95.94 195 ILE A C 1
ATOM 1549 O O . ILE A 1 195 ? -9.844 -3.213 -0.077 1.00 95.94 195 ILE A O 1
ATOM 1553 N N . ASP A 1 196 ? -10.534 -1.088 -0.153 1.00 95.50 196 ASP A N 1
ATOM 1554 C CA . ASP A 1 196 ? -10.955 -1.055 -1.551 1.00 95.50 196 ASP A CA 1
ATOM 1555 C C . ASP A 1 196 ? -10.682 0.341 -2.138 1.00 95.50 196 ASP A C 1
ATOM 1557 O O . ASP A 1 196 ? -9.944 1.122 -1.544 1.00 95.50 196 ASP A O 1
ATOM 1561 N N . ASP A 1 197 ? -11.230 0.664 -3.311 1.00 96.25 197 ASP A N 1
ATOM 1562 C CA . ASP A 1 197 ? -11.010 1.970 -3.954 1.00 96.25 197 ASP A CA 1
ATOM 1563 C C . ASP A 1 197 ? -11.688 3.139 -3.212 1.00 96.25 197 ASP A C 1
ATOM 1565 O O . ASP A 1 197 ? -11.291 4.293 -3.372 1.00 96.25 197 ASP A O 1
ATOM 1569 N N . SER A 1 198 ? -12.674 2.843 -2.365 1.00 97.12 198 SER A N 1
ATOM 1570 C CA . SER A 1 198 ? -13.516 3.801 -1.643 1.00 97.12 198 SER A CA 1
ATOM 1571 C C . SER A 1 198 ? -13.301 3.812 -0.130 1.00 97.12 198 SER A C 1
ATOM 1573 O O . SER A 1 198 ? -13.884 4.640 0.560 1.00 97.12 198 SER A O 1
ATOM 1575 N N . SER A 1 199 ? -12.477 2.921 0.419 1.00 97.12 199 SER A N 1
ATOM 1576 C CA . SER A 1 199 ? -12.269 2.848 1.862 1.00 97.12 199 SER A CA 1
ATOM 1577 C C . SER A 1 199 ? -10.869 2.384 2.252 1.00 97.12 199 SER A C 1
ATOM 1579 O O . SER A 1 199 ? -10.180 1.652 1.531 1.00 97.12 199 SER A O 1
ATOM 1581 N N . PHE A 1 200 ? -10.427 2.839 3.420 1.00 97.19 200 PHE A N 1
ATOM 1582 C CA . PHE A 1 200 ? -9.136 2.486 3.999 1.00 97.19 200 PHE A CA 1
ATOM 1583 C C . PHE A 1 200 ? -9.192 2.558 5.519 1.00 97.19 200 PHE A C 1
ATOM 1585 O O . PHE A 1 200 ? -9.958 3.324 6.096 1.00 97.19 200 PHE A O 1
ATOM 1592 N N . VAL A 1 201 ? -8.360 1.764 6.180 1.00 96.38 201 VAL A N 1
ATOM 1593 C CA . VAL A 1 201 ? -8.203 1.795 7.632 1.00 96.38 201 VAL A CA 1
ATOM 1594 C C . VAL A 1 201 ? -6.948 2.567 7.983 1.00 96.38 201 VAL A C 1
ATOM 1596 O O . VAL A 1 201 ? -5.888 2.348 7.402 1.00 96.38 201 VAL A O 1
ATOM 1599 N N . VAL A 1 202 ? -7.062 3.432 8.977 1.00 94.69 202 VAL A N 1
ATOM 1600 C CA . VAL A 1 202 ? -5.951 4.098 9.643 1.00 94.69 202 VAL A CA 1
ATOM 1601 C C . VAL A 1 202 ? -5.822 3.523 11.041 1.00 94.69 202 VAL A C 1
ATOM 1603 O O . VAL A 1 202 ? -6.819 3.290 11.722 1.00 94.69 202 VAL A O 1
ATOM 1606 N N . PHE A 1 203 ? -4.595 3.278 11.483 1.00 93.25 203 PHE A N 1
ATOM 1607 C CA . PHE A 1 203 ? -4.362 2.681 12.787 1.00 93.25 203 PHE A CA 1
ATOM 1608 C C . PHE A 1 203 ? -3.008 3.071 13.371 1.00 93.25 203 PHE A C 1
ATOM 1610 O O . PHE A 1 203 ? -2.047 3.314 12.642 1.00 93.25 203 PHE A O 1
ATOM 1617 N N . SER A 1 204 ? -2.925 3.094 14.699 1.00 90.19 204 SER A N 1
ATOM 1618 C CA . SER A 1 204 ? -1.671 3.252 15.440 1.00 90.19 204 SER A CA 1
ATOM 1619 C C . SER A 1 204 ? -1.176 1.888 15.920 1.00 90.19 204 SER A C 1
ATOM 1621 O O . SER A 1 204 ? -1.928 1.138 16.544 1.00 90.19 204 SER A O 1
ATOM 1623 N N . ARG A 1 205 ? 0.078 1.535 15.618 1.00 87.75 205 ARG A N 1
ATOM 1624 C CA . ARG A 1 205 ? 0.698 0.311 16.147 1.00 87.75 205 ARG A CA 1
ATOM 1625 C C . ARG A 1 205 ? 1.096 0.508 17.605 1.00 87.75 205 ARG A C 1
ATOM 1627 O O . ARG A 1 205 ? 1.776 1.472 17.941 1.00 87.75 205 ARG A O 1
ATOM 1634 N N . THR A 1 206 ? 0.763 -0.445 18.469 1.00 81.19 206 THR A N 1
ATOM 1635 C CA . THR A 1 206 ? 1.205 -0.394 19.864 1.00 81.19 206 THR A CA 1
ATOM 1636 C C . THR A 1 206 ? 2.728 -0.543 19.935 1.00 81.19 206 THR A C 1
ATOM 1638 O O . THR A 1 206 ? 3.290 -1.588 19.594 1.00 81.19 206 THR A O 1
ATOM 1641 N N . SER A 1 207 ? 3.402 0.516 20.385 1.00 73.56 207 SER A N 1
ATOM 1642 C CA . SER A 1 207 ? 4.804 0.490 20.801 1.00 73.56 207 SER A CA 1
ATOM 1643 C C . SER A 1 207 ? 4.952 -0.480 21.976 1.00 73.56 207 SER A C 1
ATOM 1645 O O . SER A 1 207 ? 4.282 -0.337 22.994 1.00 73.56 207 SER A O 1
ATOM 1647 N N . TRP A 1 208 ? 5.845 -1.469 21.874 1.00 67.88 208 TRP A N 1
ATOM 1648 C CA . TRP A 1 208 ? 6.147 -2.361 23.006 1.00 67.88 208 TRP A CA 1
ATOM 1649 C C . TRP A 1 208 ? 6.752 -1.630 24.214 1.00 67.88 208 TRP A C 1
ATOM 1651 O O . TRP A 1 208 ? 6.840 -2.219 25.287 1.00 67.88 208 TRP A O 1
ATOM 1661 N N . LYS A 1 209 ? 7.220 -0.386 24.045 1.00 68.19 209 LYS A N 1
ATOM 1662 C CA . LYS A 1 209 ? 7.989 0.331 25.069 1.00 68.19 209 LYS A CA 1
ATOM 1663 C C . LYS A 1 209 ? 7.133 1.191 26.001 1.00 68.19 209 LYS A C 1
ATOM 1665 O O . LYS A 1 209 ? 7.603 1.498 27.090 1.00 68.19 209 LYS A O 1
ATOM 1670 N N . ASP A 1 210 ? 5.891 1.502 25.631 1.00 60.28 210 ASP A N 1
ATOM 1671 C CA . ASP A 1 210 ? 5.085 2.529 26.307 1.00 60.28 210 ASP A CA 1
ATOM 1672 C C . ASP A 1 210 ? 3.839 1.944 26.993 1.00 60.28 210 ASP A C 1
ATOM 1674 O O . ASP A 1 210 ? 2.719 2.413 26.818 1.00 60.28 210 ASP A O 1
ATOM 1678 N N . SER A 1 211 ? 4.020 0.900 27.808 1.00 53.94 211 SER A N 1
ATOM 1679 C CA . SER A 1 211 ? 2.922 0.189 28.490 1.00 53.94 211 SER A CA 1
ATOM 1680 C C . SER A 1 211 ? 2.259 0.964 29.644 1.00 53.94 211 SER A C 1
ATOM 1682 O O . SER A 1 211 ? 1.523 0.365 30.427 1.00 53.94 211 SER A O 1
ATOM 1684 N N . ALA A 1 212 ? 2.577 2.247 29.830 1.00 57.59 212 ALA A N 1
ATOM 1685 C CA . ALA A 1 212 ? 2.054 3.055 30.933 1.00 57.59 212 ALA A CA 1
ATOM 1686 C C . ALA A 1 212 ? 0.810 3.873 30.550 1.00 57.59 212 ALA A C 1
ATOM 1688 O O . ALA A 1 212 ? 0.070 4.285 31.444 1.00 57.59 212 ALA A O 1
ATOM 1689 N N . ASP A 1 213 ? 0.562 4.078 29.254 1.00 57.97 213 ASP A N 1
ATOM 1690 C CA . ASP A 1 213 ? -0.600 4.830 28.792 1.00 57.97 213 ASP A CA 1
ATOM 1691 C C . ASP A 1 213 ? -1.829 3.929 28.679 1.00 57.97 213 ASP A C 1
ATOM 1693 O O . ASP A 1 213 ? -1.865 2.949 27.940 1.00 57.97 213 ASP A O 1
ATOM 1697 N N . THR A 1 214 ? -2.858 4.269 29.451 1.00 58.50 214 THR A N 1
ATOM 1698 C CA . THR A 1 214 ? -4.093 3.490 29.600 1.00 58.50 214 THR A CA 1
ATOM 1699 C C . THR A 1 214 ? -5.098 3.695 28.465 1.00 58.50 214 THR A C 1
ATOM 1701 O O . THR A 1 214 ? -6.155 3.062 28.473 1.00 58.50 214 THR A O 1
ATOM 1704 N N . THR A 1 215 ? -4.802 4.559 27.490 1.00 66.50 215 THR A N 1
ATOM 1705 C CA . THR A 1 215 ? -5.705 4.846 26.369 1.00 66.50 215 THR A CA 1
ATOM 1706 C C . THR A 1 215 ? -5.358 3.932 25.189 1.00 66.50 215 THR A C 1
ATOM 1708 O O . THR A 1 215 ? -4.267 4.063 24.632 1.00 66.50 215 THR A O 1
ATOM 1711 N N . PRO A 1 216 ? -6.234 2.990 24.788 1.00 61.59 216 PRO A N 1
ATOM 1712 C CA . PRO A 1 216 ? -5.892 2.045 23.735 1.00 61.59 216 PRO A CA 1
ATOM 1713 C C . PRO A 1 216 ? -5.751 2.762 22.382 1.00 61.59 216 PRO A C 1
ATOM 1715 O O . PRO A 1 216 ? -6.499 3.707 22.116 1.00 61.59 216 PRO A O 1
ATOM 1718 N N . PRO A 1 217 ? -4.840 2.310 21.503 1.00 66.44 217 PRO A N 1
ATOM 1719 C CA . PRO A 1 217 ? -4.640 2.928 20.200 1.00 66.44 217 PRO A CA 1
ATOM 1720 C C . PRO A 1 217 ? -5.897 2.818 19.336 1.00 66.44 217 PRO A C 1
ATOM 1722 O O . PRO A 1 217 ? -6.637 1.837 19.395 1.00 66.44 217 PRO A O 1
ATOM 1725 N N . THR A 1 218 ? -6.135 3.841 18.522 1.00 82.19 218 THR A N 1
ATOM 1726 C CA . THR A 1 218 ? -7.327 3.923 17.678 1.00 82.19 218 THR A CA 1
ATOM 1727 C C . THR A 1 218 ? -7.111 3.169 16.366 1.00 82.19 218 THR A C 1
ATOM 1729 O O . THR A 1 218 ? -6.091 3.341 15.694 1.00 82.19 218 THR A O 1
ATOM 1732 N N . ILE A 1 219 ? -8.093 2.354 15.990 1.00 93.75 219 ILE A N 1
ATOM 1733 C CA . ILE A 1 219 ? -8.342 1.900 14.621 1.00 93.75 219 ILE A CA 1
ATOM 1734 C C . ILE A 1 219 ? -9.511 2.731 14.108 1.00 93.75 219 ILE A C 1
ATOM 1736 O O . ILE A 1 219 ? -10.546 2.764 14.768 1.00 93.75 219 ILE A O 1
ATOM 1740 N N . ALA A 1 220 ? -9.375 3.365 12.950 1.00 95.19 220 ALA A N 1
ATOM 1741 C CA . ALA A 1 220 ? -10.457 4.092 12.297 1.00 95.19 220 ALA A CA 1
ATOM 1742 C C . ALA A 1 220 ? -10.616 3.613 10.854 1.00 95.19 220 ALA A C 1
ATOM 1744 O O . ALA A 1 220 ? -9.638 3.541 10.109 1.00 95.19 220 ALA A O 1
ATOM 1745 N N . LEU A 1 221 ? -11.843 3.292 10.452 1.00 97.00 221 LEU A N 1
ATOM 1746 C CA . LEU A 1 221 ? -12.176 3.079 9.050 1.00 97.00 221 LEU A CA 1
ATOM 1747 C C . LEU A 1 221 ? -12.647 4.397 8.445 1.00 97.00 221 LEU A C 1
ATOM 1749 O O . LEU A 1 221 ? -13.615 5.000 8.909 1.00 97.00 221 LEU A O 1
ATOM 1753 N N . MET A 1 222 ? -11.984 4.796 7.370 1.00 97.38 222 MET A N 1
ATOM 1754 C CA . MET A 1 222 ? -12.300 5.977 6.588 1.00 97.38 222 MET A CA 1
ATOM 1755 C C . MET A 1 222 ? -13.008 5.565 5.298 1.00 97.38 222 MET A C 1
ATOM 1757 O O . MET A 1 222 ? -12.624 4.593 4.642 1.00 97.38 222 MET A O 1
ATOM 1761 N N . GLU A 1 223 ? -14.029 6.327 4.928 1.00 97.94 223 GLU A N 1
ATOM 1762 C CA . GLU A 1 223 ? -14.814 6.148 3.712 1.00 97.94 223 GLU A CA 1
ATOM 1763 C C . GLU A 1 223 ? -14.689 7.382 2.815 1.00 97.94 223 GLU A C 1
ATOM 1765 O O . GLU A 1 223 ? -14.714 8.528 3.276 1.00 97.94 223 GLU A O 1
ATOM 1770 N N . LEU A 1 224 ? -14.549 7.125 1.518 1.00 97.69 224 LEU A N 1
ATOM 1771 C CA . LEU A 1 224 ? -14.506 8.104 0.450 1.00 97.69 224 LEU A CA 1
ATOM 1772 C C . LEU A 1 224 ? -15.841 8.089 -0.284 1.00 97.69 224 LEU A C 1
ATOM 1774 O O . LEU A 1 224 ? -16.253 7.072 -0.837 1.00 97.69 224 LEU A O 1
ATOM 1778 N N . THR A 1 225 ? -16.504 9.238 -0.327 1.00 97.38 225 THR A N 1
ATOM 1779 C CA . THR A 1 225 ? -17.742 9.411 -1.088 1.00 97.38 225 THR A CA 1
ATOM 1780 C C . THR A 1 225 ? -17.513 10.413 -2.204 1.00 97.38 225 THR A C 1
ATOM 1782 O O . THR A 1 225 ? -17.164 11.569 -1.950 1.00 97.38 225 THR A O 1
ATOM 1785 N N . GLU A 1 226 ? -17.737 9.978 -3.441 1.00 96.69 226 GLU A N 1
ATOM 1786 C CA . GLU A 1 226 ? -17.716 10.841 -4.619 1.00 96.69 226 GLU A CA 1
ATOM 1787 C C . GLU A 1 226 ? -19.104 11.420 -4.885 1.00 96.69 226 GLU A C 1
ATOM 1789 O O . GLU A 1 226 ? -20.119 10.727 -4.819 1.00 96.69 226 GLU A O 1
ATOM 1794 N N . SER A 1 227 ? -19.154 12.713 -5.181 1.00 95.62 227 SER A N 1
ATOM 1795 C CA . SER A 1 227 ? -20.390 13.439 -5.455 1.00 95.62 227 SER A CA 1
ATOM 1796 C C . SER A 1 227 ? -20.153 14.527 -6.498 1.00 95.62 227 SER A C 1
ATOM 1798 O O . SER A 1 227 ? -19.012 14.884 -6.792 1.00 95.62 227 SER A O 1
ATOM 1800 N N . ASN A 1 228 ? -21.230 15.142 -6.990 1.00 94.88 228 ASN A N 1
ATOM 1801 C CA . ASN A 1 228 ? -21.134 16.301 -7.887 1.00 94.88 228 ASN A CA 1
ATOM 1802 C C . ASN A 1 228 ? -20.394 17.493 -7.250 1.00 94.88 228 ASN A C 1
ATOM 1804 O O . ASN A 1 228 ? -19.895 18.356 -7.964 1.00 94.88 228 ASN A O 1
ATOM 1808 N N . THR A 1 229 ? -20.334 17.555 -5.915 1.00 93.69 229 THR A N 1
ATOM 1809 C CA . THR A 1 229 ? -19.616 18.597 -5.164 1.00 93.69 229 THR A CA 1
ATOM 1810 C C . THR A 1 229 ? -18.139 18.277 -4.925 1.00 93.69 229 THR A C 1
ATOM 1812 O O . THR A 1 229 ? -17.433 19.102 -4.353 1.00 93.69 229 THR A O 1
ATOM 1815 N N . GLY A 1 230 ? -17.667 17.104 -5.355 1.00 94.56 230 GLY A N 1
ATOM 1816 C CA . GLY A 1 230 ? -16.298 16.632 -5.156 1.00 94.56 230 GLY A CA 1
ATOM 1817 C C . GLY A 1 230 ? -16.219 15.355 -4.319 1.00 94.56 230 GLY A C 1
ATOM 1818 O O . GLY A 1 230 ? -17.231 14.700 -4.041 1.00 94.56 230 GLY A O 1
ATOM 1819 N N . VAL A 1 231 ? -14.991 15.006 -3.934 1.00 96.38 231 VAL A N 1
ATOM 1820 C CA . VAL A 1 231 ? -14.696 13.852 -3.080 1.00 96.38 231 VAL A CA 1
ATOM 1821 C C . VAL A 1 231 ? -14.749 14.291 -1.622 1.00 96.38 231 VAL A C 1
ATOM 1823 O O . VAL A 1 231 ? -14.194 15.319 -1.247 1.00 96.38 231 VAL A O 1
ATOM 1826 N N . THR A 1 232 ? -15.4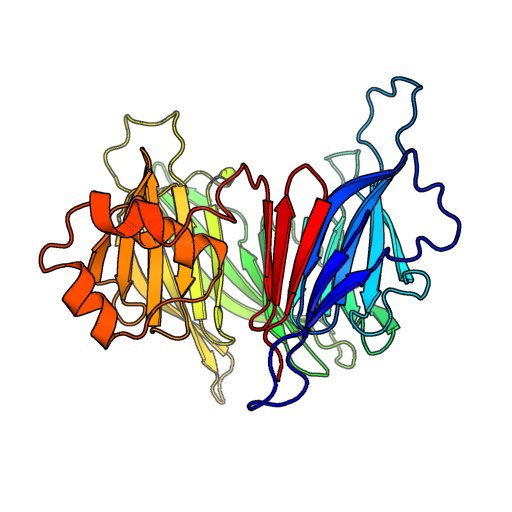19 13.512 -0.782 1.00 97.12 232 THR A N 1
ATOM 1827 C CA . THR A 1 232 ? -15.423 13.719 0.669 1.00 97.12 232 THR A CA 1
ATOM 1828 C C . THR A 1 232 ? -14.836 12.505 1.362 1.00 97.12 232 THR A C 1
ATOM 1830 O O . THR A 1 232 ? -15.021 11.382 0.902 1.00 97.12 232 THR A O 1
ATOM 1833 N N . MET A 1 233 ? -14.122 12.741 2.458 1.00 97.56 233 MET A N 1
ATOM 1834 C CA . MET A 1 233 ? -13.499 11.705 3.272 1.00 97.56 233 MET A CA 1
ATOM 1835 C C . MET A 1 233 ? -14.042 11.818 4.690 1.00 97.56 233 MET A C 1
ATOM 1837 O O . MET A 1 233 ? -13.980 12.896 5.286 1.00 97.56 233 MET A O 1
ATOM 1841 N N . LYS A 1 234 ? -14.625 10.737 5.208 1.00 96.75 234 LYS A N 1
ATOM 1842 C CA . LYS A 1 234 ? -15.280 10.718 6.520 1.00 96.75 234 LYS A CA 1
ATOM 1843 C C . LYS A 1 234 ? -14.902 9.468 7.294 1.00 96.75 234 LYS A C 1
ATOM 1845 O O . LYS A 1 234 ? -14.759 8.395 6.717 1.00 96.75 234 LYS A O 1
ATOM 1850 N N . GLU A 1 235 ? -14.777 9.611 8.605 1.00 96.31 235 GLU A N 1
ATOM 1851 C CA . GLU A 1 235 ? -14.692 8.462 9.500 1.00 96.31 235 GLU A CA 1
ATOM 1852 C C . GLU A 1 235 ? -16.045 7.745 9.527 1.00 96.31 235 GLU A C 1
ATOM 1854 O O . GLU A 1 235 ? -17.084 8.366 9.766 1.00 96.31 235 GLU A O 1
ATOM 1859 N N . ARG A 1 236 ? -16.031 6.438 9.263 1.00 96.81 236 ARG A N 1
ATOM 1860 C CA . ARG A 1 236 ? -17.221 5.586 9.326 1.00 96.81 236 ARG A CA 1
ATOM 1861 C C . ARG A 1 236 ? -17.402 4.987 10.714 1.00 96.81 236 ARG A C 1
ATOM 1863 O O . ARG A 1 236 ? -18.509 4.978 11.245 1.00 96.81 236 ARG A O 1
ATOM 1870 N N . TRP A 1 237 ? -16.320 4.474 11.283 1.00 96.94 237 TRP A N 1
ATOM 1871 C CA . TRP A 1 237 ? -16.259 4.024 12.667 1.00 96.94 237 TRP A CA 1
ATOM 1872 C C . TRP A 1 237 ? -14.822 4.089 13.167 1.00 96.94 237 TRP A C 1
ATOM 1874 O O . TRP A 1 237 ? -13.872 3.970 12.389 1.00 96.94 237 TRP A O 1
ATOM 1884 N N . SER A 1 238 ? -14.679 4.201 14.482 1.00 94.94 238 SER A N 1
ATOM 1885 C CA . SER A 1 238 ? -13.414 4.034 15.182 1.00 94.94 238 SER A CA 1
ATOM 1886 C C . SER A 1 238 ? -13.591 3.190 16.441 1.00 94.94 238 SER A C 1
ATOM 1888 O O . SER A 1 238 ? -14.669 3.110 17.032 1.00 94.94 238 SER A O 1
ATOM 1890 N N . ILE A 1 239 ? -12.524 2.497 16.825 1.00 93.62 239 ILE A N 1
ATOM 1891 C CA . ILE A 1 239 ? -12.462 1.647 18.014 1.00 93.62 239 ILE A CA 1
ATOM 1892 C C . ILE A 1 239 ? -11.080 1.808 18.640 1.00 93.62 239 ILE A C 1
ATOM 1894 O O . ILE A 1 239 ? -10.064 1.754 17.950 1.00 93.62 239 ILE A O 1
ATOM 1898 N N . ALA A 1 240 ? -11.047 1.955 19.961 1.00 91.62 240 ALA A N 1
ATOM 1899 C CA . ALA A 1 240 ? -9.815 1.906 20.733 1.00 91.62 240 ALA A CA 1
ATOM 1900 C C . ALA A 1 240 ? -9.467 0.441 21.043 1.00 91.62 240 ALA A C 1
ATOM 1902 O O . ALA A 1 240 ? -10.159 -0.227 21.816 1.00 91.62 240 ALA A O 1
ATOM 1903 N N . GLN A 1 241 ? -8.403 -0.075 20.432 1.00 88.69 241 GLN A N 1
ATOM 1904 C CA . GLN A 1 241 ? -7.944 -1.445 20.618 1.00 88.69 241 GLN A CA 1
ATOM 1905 C C . GLN A 1 241 ? -6.437 -1.566 20.377 1.00 88.69 241 GLN A C 1
ATOM 1907 O O . GLN A 1 241 ? -5.937 -1.181 19.327 1.00 88.69 241 GLN A O 1
ATOM 1912 N N . GLU A 1 242 ? -5.729 -2.213 21.307 1.00 87.62 242 GLU A N 1
ATOM 1913 C CA . GLU A 1 242 ? -4.331 -2.614 21.109 1.00 87.62 242 GLU A CA 1
ATOM 1914 C C . GLU A 1 242 ? -4.151 -3.499 19.874 1.00 87.62 242 GLU A C 1
ATOM 1916 O O . GLU A 1 242 ? -4.904 -4.453 19.655 1.00 87.62 242 GLU A O 1
ATOM 1921 N N . LEU A 1 243 ? -3.114 -3.218 19.089 1.00 91.31 243 LEU A N 1
ATOM 1922 C CA . LEU A 1 243 ? -2.812 -3.975 17.883 1.00 91.31 243 LEU A CA 1
ATOM 1923 C C . LEU A 1 243 ? -1.332 -3.867 17.508 1.00 91.31 243 LEU A C 1
ATOM 1925 O O . LEU A 1 243 ? -0.665 -2.855 17.715 1.00 91.31 243 LEU A O 1
ATOM 1929 N N . LYS A 1 244 ? -0.837 -4.923 16.877 1.00 90.00 244 LYS A N 1
ATOM 1930 C CA . LYS A 1 244 ? 0.465 -4.991 16.219 1.00 90.00 244 LYS A CA 1
ATOM 1931 C C . LYS A 1 244 ? 0.349 -4.696 14.724 1.00 90.00 244 LYS A C 1
ATOM 1933 O O . LYS A 1 244 ? 1.191 -3.986 14.177 1.00 90.00 244 LYS A O 1
ATOM 1938 N N . ASP A 1 245 ? -0.674 -5.244 14.073 1.00 91.69 245 ASP A N 1
ATOM 1939 C CA . ASP A 1 245 ? -0.930 -5.049 12.648 1.00 91.69 245 ASP A CA 1
ATOM 1940 C C . ASP A 1 245 ? -2.401 -5.293 12.298 1.00 91.69 245 ASP A C 1
ATOM 1942 O O . ASP A 1 245 ? -3.161 -5.825 13.113 1.00 91.69 245 ASP A O 1
ATOM 1946 N N . ILE A 1 246 ? -2.792 -4.942 11.074 1.00 93.69 246 ILE A N 1
ATOM 1947 C CA . ILE A 1 246 ? -4.109 -5.281 10.526 1.00 93.69 246 ILE A CA 1
ATOM 1948 C C . ILE A 1 246 ? -3.989 -5.893 9.132 1.00 93.69 246 ILE A C 1
ATOM 1950 O O . ILE A 1 246 ? -3.068 -5.588 8.376 1.00 93.69 246 ILE A O 1
ATOM 1954 N N . ARG A 1 247 ? -4.957 -6.734 8.764 1.00 92.56 247 ARG A N 1
ATOM 1955 C CA . ARG A 1 247 ? -5.091 -7.290 7.415 1.00 92.56 247 ARG A CA 1
ATOM 1956 C C . ARG A 1 247 ? -6.556 -7.300 6.986 1.00 92.56 247 ARG A C 1
ATOM 1958 O O . ARG A 1 247 ? -7.372 -7.948 7.645 1.00 92.56 247 ARG A O 1
ATOM 1965 N N . PRO A 1 248 ? -6.918 -6.622 5.892 1.00 92.81 248 PRO A N 1
ATOM 1966 C CA . PRO A 1 248 ? -8.277 -6.672 5.390 1.00 92.81 248 PRO A CA 1
ATOM 1967 C C . PRO A 1 248 ? -8.568 -7.990 4.678 1.00 92.81 248 PRO A C 1
ATOM 1969 O O . PRO A 1 248 ? -7.740 -8.519 3.941 1.00 92.81 248 PRO A O 1
ATOM 1972 N N . ILE A 1 249 ? -9.777 -8.503 4.893 1.00 90.81 249 ILE A N 1
ATOM 1973 C CA . ILE A 1 249 ? -10.345 -9.675 4.225 1.00 90.81 249 ILE A CA 1
ATOM 1974 C C . ILE A 1 249 ? -11.611 -9.193 3.513 1.00 90.81 249 ILE A C 1
ATOM 1976 O O . ILE A 1 249 ? -12.743 -9.439 3.941 1.00 90.81 249 ILE A O 1
ATOM 1980 N N . VAL A 1 250 ? -11.396 -8.430 2.441 1.00 89.00 250 VAL A N 1
ATOM 1981 C CA . VAL A 1 250 ? -12.442 -7.686 1.716 1.00 89.00 250 VAL A CA 1
ATOM 1982 C C . VAL A 1 250 ? -13.550 -8.618 1.227 1.00 89.00 250 VAL A C 1
ATOM 1984 O O . VAL A 1 250 ? -14.728 -8.326 1.409 1.00 89.00 250 VAL A O 1
ATOM 1987 N N . SER A 1 251 ? -13.185 -9.799 0.718 1.00 84.50 251 SER A N 1
ATOM 1988 C CA . SER A 1 251 ? -14.125 -10.815 0.219 1.00 84.50 251 SER A CA 1
ATOM 1989 C C . SER A 1 251 ? -15.128 -11.318 1.264 1.00 84.50 251 SER A C 1
ATOM 1991 O O . SER A 1 251 ? -16.158 -11.884 0.902 1.00 84.50 251 SER A O 1
ATOM 1993 N N . GLN A 1 252 ? -14.847 -11.122 2.555 1.00 86.38 252 GLN A N 1
ATOM 1994 C CA . GLN A 1 252 ? -15.730 -11.500 3.659 1.00 86.38 252 GLN A CA 1
ATOM 1995 C C . GLN A 1 252 ? -16.233 -10.297 4.465 1.00 86.38 252 GLN A C 1
ATOM 1997 O O . GLN A 1 252 ? -16.929 -10.489 5.462 1.00 86.38 252 GLN A O 1
ATOM 2002 N N . ASN A 1 253 ? -15.900 -9.070 4.053 1.00 92.31 253 ASN A N 1
ATOM 2003 C CA . ASN A 1 253 ? -16.192 -7.849 4.799 1.00 92.31 253 ASN A CA 1
ATOM 2004 C C . ASN A 1 253 ? -15.652 -7.887 6.247 1.00 92.31 253 ASN A C 1
ATOM 2006 O O . ASN A 1 253 ? -16.338 -7.508 7.201 1.00 92.31 253 ASN A O 1
ATOM 2010 N N . MET A 1 254 ? -14.424 -8.389 6.420 1.00 93.81 254 MET A N 1
ATOM 2011 C CA . MET A 1 254 ? -13.774 -8.512 7.728 1.00 93.81 254 MET A CA 1
ATOM 2012 C C . MET A 1 254 ? -12.412 -7.822 7.761 1.00 93.81 254 MET A C 1
ATOM 2014 O O . MET A 1 254 ? -11.722 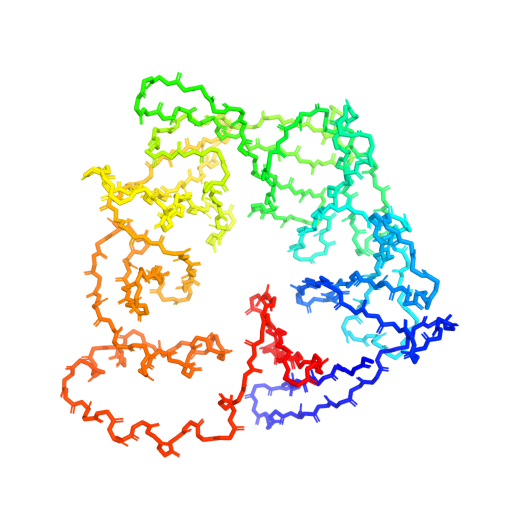-7.723 6.749 1.00 93.81 254 MET A O 1
ATOM 2018 N N . LEU A 1 255 ? -12.003 -7.402 8.954 1.00 94.31 255 LEU A N 1
ATOM 2019 C CA . LEU A 1 255 ? -10.673 -6.895 9.253 1.00 94.31 255 LEU A CA 1
ATOM 2020 C C . LEU A 1 255 ? -10.030 -7.788 10.310 1.00 94.31 255 LEU A C 1
ATOM 2022 O O . LEU A 1 255 ? -10.508 -7.872 11.440 1.00 94.31 255 LEU A O 1
ATOM 2026 N N . LEU A 1 256 ? -8.941 -8.456 9.950 1.00 93.19 256 LEU A N 1
ATOM 2027 C CA . LEU A 1 256 ? -8.125 -9.176 10.910 1.00 93.19 256 LEU A CA 1
ATOM 2028 C C . LEU A 1 256 ? -7.217 -8.190 11.639 1.00 93.19 256 LEU A C 1
ATOM 2030 O O . LEU A 1 256 ? -6.446 -7.474 11.011 1.00 93.19 256 LEU A O 1
ATOM 2034 N N . VAL A 1 257 ? -7.291 -8.189 12.962 1.00 93.38 257 VAL A N 1
ATOM 2035 C CA . VAL A 1 257 ? -6.438 -7.398 13.845 1.00 93.38 257 VAL A CA 1
ATOM 2036 C C . VAL A 1 257 ? -5.498 -8.345 14.577 1.00 93.38 257 VAL A C 1
ATOM 2038 O O . VAL A 1 257 ? -5.942 -9.221 15.326 1.00 93.38 257 VAL A O 1
ATOM 2041 N N . GLU A 1 258 ? -4.200 -8.174 14.353 1.00 91.81 258 GLU A N 1
ATOM 2042 C CA . GLU A 1 258 ? -3.149 -8.866 15.094 1.00 91.81 258 GLU A CA 1
ATOM 2043 C C . GLU A 1 258 ? -2.938 -8.132 16.419 1.00 91.81 258 GLU A C 1
ATOM 2045 O O . GLU A 1 258 ? -2.622 -6.946 16.431 1.00 91.81 258 GLU A O 1
ATOM 2050 N N . LEU A 1 259 ? -3.121 -8.818 17.542 1.00 90.00 259 LEU A N 1
ATOM 2051 C CA . LEU A 1 259 ? -2.900 -8.271 18.879 1.00 90.00 259 LEU A CA 1
ATOM 2052 C C . LEU A 1 259 ? -1.443 -8.480 19.323 1.00 90.00 259 LEU A C 1
ATOM 2054 O O . LEU A 1 259 ? -0.748 -9.366 18.805 1.00 90.00 259 LEU A O 1
ATOM 2058 N N . PRO A 1 260 ? -0.983 -7.752 20.355 1.00 85.44 260 PRO A N 1
ATOM 2059 C CA . PRO A 1 260 ? 0.195 -8.156 21.114 1.00 85.44 260 PRO A CA 1
ATOM 2060 C C . PRO A 1 260 ? 0.098 -9.620 21.594 1.00 85.44 260 PRO A C 1
ATOM 2062 O O . PRO A 1 260 ? -0.988 -10.172 21.775 1.00 85.44 260 PRO A O 1
ATOM 2065 N N . HIS A 1 261 ? 1.248 -10.273 21.789 1.00 84.25 261 HIS A N 1
ATOM 2066 C CA . HIS A 1 261 ? 1.339 -11.661 22.276 1.00 84.25 261 HIS A CA 1
ATOM 2067 C C . HIS A 1 261 ? 0.634 -12.723 21.407 1.00 84.25 261 HIS A C 1
ATOM 2069 O O . HIS A 1 261 ? 0.136 -13.724 21.918 1.00 84.25 261 HIS A O 1
ATOM 2075 N N . ASN A 1 262 ? 0.640 -12.543 20.082 1.00 79.75 262 ASN A N 1
ATOM 2076 C CA . ASN A 1 262 ? 0.123 -13.503 19.091 1.00 79.75 262 ASN A CA 1
ATOM 2077 C C . ASN A 1 262 ? -1.402 -13.738 19.146 1.00 79.75 262 ASN A C 1
ATOM 2079 O O . ASN A 1 262 ? -1.907 -14.707 18.566 1.00 79.75 262 ASN A O 1
ATOM 2083 N N . GLY A 1 263 ? -2.154 -12.858 19.812 1.00 87.06 263 GLY A N 1
ATOM 2084 C CA . GLY A 1 263 ? -3.615 -12.857 19.747 1.00 87.06 263 GLY A CA 1
ATOM 2085 C C . GLY A 1 263 ? -4.123 -12.348 18.395 1.00 87.06 263 GLY A C 1
ATOM 2086 O O . GLY A 1 263 ? -3.438 -11.594 17.713 1.00 87.06 263 GLY A O 1
ATOM 2087 N N . HIS A 1 264 ? -5.326 -12.761 17.998 1.00 89.38 264 HIS A N 1
ATOM 2088 C CA . HIS A 1 264 ? -5.970 -12.306 16.764 1.00 89.38 264 HIS A CA 1
ATOM 2089 C C . HIS A 1 264 ? -7.459 -12.043 17.005 1.00 89.38 264 HIS A C 1
ATOM 2091 O O . HIS A 1 264 ? -8.119 -12.776 17.751 1.00 89.38 264 HIS A O 1
ATOM 2097 N N . ARG A 1 265 ? -8.003 -11.009 16.360 1.00 91.75 265 ARG A N 1
ATOM 2098 C CA . ARG A 1 265 ? -9.438 -10.686 16.367 1.00 91.75 265 ARG A CA 1
ATOM 2099 C C . ARG A 1 265 ? -9.925 -10.389 14.961 1.00 91.75 265 ARG A C 1
ATOM 2101 O O . ARG A 1 265 ? -9.197 -9.807 14.171 1.00 91.75 265 ARG A O 1
ATOM 2108 N N . LEU A 1 266 ? -11.163 -10.760 14.669 1.00 92.25 266 LEU A N 1
ATOM 2109 C CA . LEU A 1 266 ? -11.846 -10.388 13.435 1.00 92.25 266 LEU A CA 1
ATOM 2110 C C . LEU A 1 266 ? -12.888 -9.322 13.750 1.00 92.25 266 LEU A C 1
ATOM 2112 O O . LEU A 1 266 ? -13.808 -9.576 14.528 1.00 92.25 266 LEU A O 1
ATOM 2116 N N . LEU A 1 267 ? -12.745 -8.151 13.140 1.00 94.56 267 LEU A N 1
ATOM 2117 C CA . LEU A 1 267 ? -13.724 -7.072 13.188 1.00 94.56 267 LEU A CA 1
ATOM 2118 C C . LEU A 1 267 ? -14.556 -7.064 11.905 1.00 94.56 267 LEU A C 1
ATOM 2120 O O . LEU A 1 267 ? -14.081 -7.446 10.836 1.00 94.56 267 LEU A O 1
ATOM 2124 N N . ASN A 1 268 ? -15.800 -6.620 12.004 1.00 94.56 268 ASN A N 1
ATOM 2125 C CA . ASN A 1 268 ? -16.661 -6.384 10.858 1.00 94.56 268 ASN A CA 1
ATOM 2126 C C . ASN A 1 268 ? -16.294 -5.044 10.224 1.00 94.56 268 ASN A C 1
ATOM 2128 O O . ASN A 1 268 ? -16.308 -4.017 10.896 1.00 94.56 268 ASN A O 1
ATOM 2132 N N . LEU A 1 269 ? -15.994 -5.036 8.924 1.00 95.56 269 LEU A N 1
ATOM 2133 C CA . LEU A 1 269 ? -15.649 -3.794 8.228 1.00 95.56 269 LEU A CA 1
ATOM 2134 C C . LEU A 1 269 ? -16.818 -2.799 8.187 1.00 95.56 269 LEU A C 1
ATOM 2136 O O . LEU A 1 269 ? -16.587 -1.607 8.033 1.00 95.56 269 LEU A O 1
ATOM 2140 N N . ASN A 1 270 ? -18.069 -3.231 8.371 1.00 96.06 270 ASN A N 1
ATOM 2141 C CA . ASN A 1 270 ? -19.204 -2.310 8.299 1.00 96.06 270 ASN A CA 1
ATOM 2142 C C . ASN A 1 270 ? -19.332 -1.365 9.498 1.00 96.06 270 ASN A C 1
ATOM 2144 O O . ASN A 1 270 ? -19.785 -0.234 9.315 1.00 96.06 270 ASN A O 1
ATOM 2148 N N . ASP A 1 271 ? -19.007 -1.842 10.696 1.00 96.12 271 ASP A N 1
ATOM 2149 C CA . ASP A 1 271 ? -19.322 -1.169 11.963 1.00 96.12 271 ASP A CA 1
ATOM 2150 C C . ASP A 1 271 ? -18.229 -1.320 13.037 1.00 96.12 271 ASP A C 1
ATOM 2152 O O . ASP A 1 271 ? -18.396 -0.840 14.155 1.00 96.12 271 ASP A O 1
ATOM 2156 N N . GLY A 1 272 ? -17.124 -2.004 12.730 1.00 95.25 272 GLY A N 1
ATOM 2157 C CA . GLY A 1 272 ? -16.024 -2.245 13.662 1.00 95.25 272 GLY A CA 1
ATOM 2158 C C . GLY A 1 272 ? -16.347 -3.260 14.761 1.00 95.25 272 GLY A C 1
ATOM 2159 O O . GLY A 1 272 ? -15.511 -3.499 15.633 1.00 95.25 272 GLY A O 1
ATOM 2160 N N . THR A 1 273 ? -17.533 -3.882 14.744 1.00 95.31 273 THR A N 1
ATOM 2161 C CA . THR A 1 273 ? -17.934 -4.829 15.789 1.00 95.31 273 THR A CA 1
ATOM 2162 C C . THR A 1 273 ? -17.062 -6.079 15.765 1.00 95.31 273 THR A C 1
ATOM 2164 O O . THR A 1 273 ? -16.678 -6.587 14.707 1.00 95.31 273 THR A O 1
ATOM 2167 N N . LEU A 1 274 ? -16.743 -6.598 16.953 1.00 93.31 274 LEU A N 1
ATOM 2168 C CA . LEU A 1 274 ? -16.017 -7.854 17.084 1.00 93.31 274 LEU A CA 1
ATOM 2169 C C . LEU A 1 274 ? -16.895 -8.993 16.564 1.00 93.31 274 LEU A C 1
ATOM 2171 O O . LEU A 1 274 ? -17.910 -9.327 17.171 1.00 93.31 274 LEU A O 1
ATOM 2175 N N . ILE A 1 275 ? -16.467 -9.618 15.471 1.00 88.19 275 ILE A N 1
ATOM 2176 C CA . ILE A 1 275 ? -17.103 -10.829 14.969 1.00 88.19 275 ILE A CA 1
ATOM 2177 C C . ILE A 1 275 ? -16.652 -11.988 15.855 1.00 88.19 275 ILE A C 1
ATOM 2179 O O . ILE A 1 275 ? -17.477 -12.623 16.510 1.00 88.19 275 ILE A O 1
ATOM 2183 N N . HIS A 1 276 ? -15.338 -12.240 15.918 1.00 78.94 276 HIS A N 1
ATOM 2184 C CA . HIS A 1 276 ? -14.779 -13.416 16.585 1.00 78.94 276 HIS A CA 1
ATOM 2185 C C . HIS A 1 276 ? -13.372 -13.171 17.156 1.00 78.94 276 HIS A C 1
ATOM 2187 O O . HIS A 1 276 ? -12.551 -12.472 16.559 1.00 78.94 276 HIS A O 1
ATOM 2193 N N . GLY A 1 277 ? -13.068 -13.819 18.285 1.00 75.75 277 GLY A N 1
ATOM 2194 C CA . GLY A 1 277 ? -11.692 -14.085 18.713 1.00 75.75 277 GLY A CA 1
ATOM 2195 C C . GLY A 1 277 ? -11.257 -15.434 18.151 1.00 75.75 277 GLY A C 1
ATOM 2196 O O . GLY A 1 277 ? -11.904 -16.440 18.435 1.00 75.75 277 GLY A O 1
ATOM 2197 N N . VAL A 1 278 ? -10.204 -15.465 17.333 1.00 69.81 278 VAL A N 1
ATOM 2198 C CA . VAL A 1 278 ? -9.777 -16.694 16.648 1.00 69.81 278 VAL A CA 1
ATOM 2199 C C . VAL A 1 278 ? -8.368 -17.071 17.109 1.00 69.81 278 VAL A C 1
ATOM 2201 O O . VAL A 1 278 ? -7.474 -16.224 17.071 1.00 69.81 278 VAL A O 1
ATOM 2204 N N . PRO A 1 279 ? -8.124 -18.323 17.540 1.00 72.81 279 PRO A N 1
ATOM 2205 C CA . PRO A 1 279 ? -6.774 -18.784 17.829 1.00 72.81 279 PRO A CA 1
ATOM 2206 C C . PRO A 1 279 ? -5.898 -18.706 16.574 1.00 72.81 279 PRO A C 1
ATOM 2208 O O . PRO A 1 279 ? -6.321 -19.121 15.494 1.00 72.81 279 PRO A O 1
ATOM 2211 N N . ILE A 1 280 ? -4.645 -18.270 16.727 1.00 70.06 280 ILE A N 1
ATOM 2212 C CA . ILE A 1 280 ? -3.680 -18.174 15.617 1.00 70.06 280 ILE A CA 1
ATOM 2213 C C . ILE A 1 280 ? -3.554 -19.484 14.831 1.00 70.06 280 ILE A C 1
ATOM 2215 O O . ILE A 1 280 ? -3.424 -19.465 13.613 1.00 70.06 280 ILE A O 1
ATOM 2219 N N . VAL A 1 281 ? -3.641 -20.629 15.515 1.00 70.62 281 VAL A N 1
ATOM 2220 C CA . VAL A 1 281 ? -3.478 -21.955 14.904 1.00 70.62 281 VAL A CA 1
ATOM 2221 C C . VAL A 1 281 ? -4.550 -22.222 13.846 1.00 70.62 281 VAL A C 1
ATOM 2223 O O . VAL A 1 281 ? -4.231 -22.790 12.807 1.00 70.62 281 VAL A O 1
ATOM 2226 N N . ALA A 1 282 ? -5.786 -21.764 14.071 1.00 70.62 282 ALA A N 1
ATOM 2227 C CA . ALA A 1 282 ? -6.872 -21.904 13.102 1.00 70.62 282 ALA A CA 1
ATOM 2228 C C . ALA A 1 282 ? -6.705 -20.945 11.913 1.00 70.62 282 ALA A C 1
ATOM 2230 O O . ALA A 1 282 ? -7.063 -21.289 10.794 1.00 70.62 282 ALA A O 1
ATOM 2231 N N . LEU A 1 283 ? -6.123 -19.763 12.142 1.00 73.50 283 LEU A N 1
ATOM 2232 C CA . LEU A 1 283 ? -5.893 -18.767 11.095 1.00 73.50 283 LEU A CA 1
ATOM 2233 C C . LEU A 1 283 ? -4.637 -19.027 10.264 1.00 73.50 283 LEU A C 1
ATOM 2235 O O . LEU A 1 283 ? -4.558 -18.530 9.150 1.00 73.50 283 LEU A O 1
ATOM 2239 N N . ASN A 1 284 ? -3.641 -19.748 10.783 1.00 71.19 284 ASN A N 1
ATOM 2240 C CA . ASN A 1 284 ? -2.291 -19.771 10.209 1.00 71.19 284 ASN A CA 1
ATOM 2241 C C . ASN A 1 284 ? -2.265 -20.264 8.751 1.00 71.19 284 ASN A C 1
ATOM 2243 O O . ASN A 1 284 ? -1.516 -19.742 7.930 1.00 71.19 284 ASN A O 1
ATOM 2247 N N . CYS A 1 285 ? -3.111 -21.233 8.400 1.00 68.06 285 CYS A N 1
ATOM 2248 C CA . CYS A 1 285 ? -3.208 -21.721 7.026 1.00 68.06 285 CYS A CA 1
ATOM 2249 C C . CYS A 1 285 ? -3.817 -20.687 6.071 1.00 68.06 285 CYS A C 1
ATOM 2251 O O . CYS A 1 285 ? -3.305 -20.507 4.964 1.00 68.06 285 CYS A O 1
ATOM 2253 N N . TRP A 1 286 ? -4.844 -19.957 6.504 1.00 72.56 286 TRP A N 1
ATOM 2254 C CA . TRP A 1 286 ? -5.496 -18.911 5.708 1.00 72.56 286 TRP A CA 1
ATOM 2255 C C . TRP A 1 286 ? -4.662 -17.640 5.644 1.00 72.56 286 TRP A C 1
ATOM 2257 O O . TRP A 1 286 ? -4.497 -17.074 4.578 1.00 72.56 286 TRP A O 1
ATOM 2267 N N . LEU A 1 287 ? -4.046 -1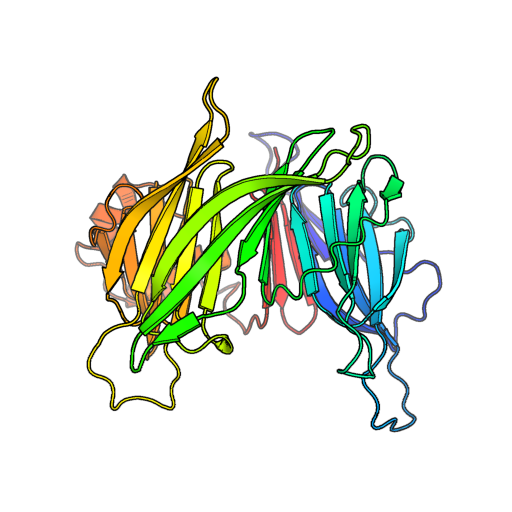7.243 6.755 1.00 70.88 287 LEU A N 1
ATOM 2268 C CA . LEU A 1 287 ? -3.133 -16.103 6.836 1.00 70.88 287 LEU A CA 1
ATOM 2269 C C . LEU A 1 287 ? -1.965 -16.211 5.864 1.00 70.88 287 LEU A C 1
ATOM 2271 O O . LEU A 1 287 ? -1.479 -15.196 5.369 1.00 70.88 287 LEU A O 1
ATOM 2275 N N . ARG A 1 288 ? -1.493 -17.439 5.640 1.00 68.44 288 ARG A N 1
ATOM 2276 C CA . ARG A 1 288 ? -0.425 -17.719 4.688 1.00 68.44 288 ARG A CA 1
ATOM 2277 C C . ARG A 1 288 ? -0.965 -17.784 3.266 1.00 68.44 288 ARG A C 1
ATOM 2279 O O . ARG A 1 288 ? -0.331 -17.241 2.370 1.00 68.44 288 ARG A O 1
ATOM 2286 N N . SER A 1 289 ? -2.096 -18.460 3.051 1.00 63.81 289 SER A N 1
ATOM 2287 C CA . SER A 1 289 ? -2.677 -18.689 1.716 1.00 63.81 289 SER A CA 1
ATOM 2288 C C . SER A 1 289 ? -3.463 -17.532 1.134 1.00 63.81 289 SER A C 1
ATOM 2290 O O . SER A 1 289 ? -3.682 -17.544 -0.067 1.00 63.81 289 SER A O 1
ATOM 2292 N N . ASP A 1 290 ? -3.890 -16.578 1.957 1.00 65.31 290 ASP A N 1
ATOM 2293 C CA . ASP A 1 290 ? -4.922 -15.595 1.625 1.00 65.31 290 ASP A CA 1
ATOM 2294 C C . ASP A 1 290 ? -6.238 -16.239 1.109 1.00 65.31 290 ASP A C 1
ATOM 2296 O O . ASP A 1 290 ? -7.157 -15.551 0.668 1.00 65.31 290 ASP A O 1
ATOM 2300 N N . LEU A 1 291 ? -6.384 -17.565 1.253 1.00 68.75 291 LEU A N 1
ATOM 2301 C CA . LEU A 1 291 ? -7.589 -18.328 0.945 1.00 68.75 291 LEU A CA 1
ATOM 2302 C C . LEU A 1 291 ? -8.442 -18.422 2.207 1.00 68.75 291 LEU A C 1
ATOM 2304 O O . LEU A 1 291 ? -8.365 -19.382 2.977 1.00 68.75 291 LEU A O 1
ATOM 2308 N N . TYR A 1 292 ? -9.236 -17.385 2.446 1.00 71.31 292 TYR A N 1
ATOM 2309 C CA . TYR A 1 292 ? -10.114 -17.328 3.609 1.00 71.31 292 TYR A CA 1
ATOM 2310 C C . TYR A 1 292 ? -11.380 -18.170 3.384 1.00 71.31 292 TYR A C 1
ATOM 2312 O O . TYR A 1 292 ? -11.974 -18.114 2.303 1.00 71.31 292 TYR A O 1
ATOM 2320 N N . PRO A 1 293 ? -11.834 -18.937 4.391 1.00 67.38 293 PRO A N 1
ATOM 2321 C CA . PRO A 1 293 ? -13.047 -19.732 4.278 1.00 67.38 293 PRO A CA 1
ATOM 2322 C C . PRO A 1 293 ? -14.289 -18.847 4.113 1.00 67.38 293 PRO A C 1
ATOM 2324 O O . PRO A 1 293 ? -14.300 -17.660 4.453 1.00 67.38 293 PRO A O 1
ATOM 2327 N N . LEU A 1 294 ? -15.368 -19.439 3.601 1.00 70.94 294 LEU A N 1
ATOM 2328 C CA . LEU A 1 294 ? -16.646 -18.749 3.416 1.00 70.94 294 LEU A CA 1
ATOM 2329 C C . LEU A 1 294 ? -17.266 -18.391 4.771 1.00 70.94 294 LEU A C 1
ATOM 2331 O O . LEU A 1 294 ? -17.196 -19.194 5.699 1.00 70.94 294 LEU A O 1
ATOM 2335 N N . ARG A 1 295 ? -17.989 -17.262 4.869 1.00 66.88 295 ARG A N 1
ATOM 2336 C CA . ARG A 1 295 ? -18.690 -16.799 6.092 1.00 66.88 295 ARG A CA 1
ATOM 2337 C C . ARG A 1 295 ? -19.390 -17.904 6.901 1.00 66.88 295 ARG A C 1
ATOM 2339 O O . ARG A 1 295 ? -19.304 -17.916 8.122 1.00 66.88 295 ARG A O 1
ATOM 2346 N N . ARG A 1 296 ? -20.054 -18.857 6.237 1.00 68.44 296 ARG A N 1
ATOM 2347 C CA . ARG A 1 296 ? -20.734 -19.992 6.895 1.00 68.44 296 ARG A CA 1
ATOM 2348 C C . ARG A 1 296 ? -19.785 -20.941 7.640 1.00 68.44 296 ARG A C 1
ATOM 2350 O O . ARG A 1 296 ? -20.141 -21.424 8.702 1.00 68.44 296 ARG A O 1
ATOM 2357 N N . GLN A 1 297 ? -18.582 -21.166 7.112 1.00 71.12 297 GLN A N 1
ATOM 2358 C CA . GLN A 1 297 ? -17.576 -22.048 7.712 1.00 71.12 297 GLN A CA 1
ATOM 2359 C C . GLN A 1 297 ? -16.960 -21.418 8.969 1.00 71.12 297 GLN A C 1
ATOM 2361 O O . GLN A 1 297 ? -16.579 -22.135 9.890 1.00 71.12 297 GLN A O 1
ATOM 2366 N N . TRP A 1 298 ? -16.925 -20.082 9.049 1.00 71.62 298 TRP A N 1
ATOM 2367 C CA . TRP A 1 298 ? -16.474 -19.359 10.244 1.00 71.62 298 TRP A CA 1
ATOM 2368 C C . TRP A 1 298 ? -17.333 -19.640 11.475 1.00 71.62 298 TRP A C 1
ATOM 2370 O O . TRP A 1 298 ? -16.792 -19.760 12.572 1.00 71.62 298 TRP A O 1
ATOM 2380 N N . ALA A 1 299 ? -18.646 -19.817 11.302 1.00 70.00 299 ALA A N 1
ATOM 2381 C CA . ALA A 1 299 ? -19.541 -20.151 12.407 1.00 70.00 299 ALA A CA 1
ATOM 2382 C C . ALA A 1 299 ? -19.256 -21.545 13.002 1.00 70.00 299 ALA A C 1
ATOM 2384 O O . ALA A 1 299 ? -19.458 -21.757 14.199 1.00 70.00 299 ALA A O 1
ATOM 2385 N N . ASP A 1 300 ? -18.762 -22.478 12.183 1.00 69.88 300 ASP A N 1
ATOM 2386 C CA . ASP A 1 300 ? -18.489 -23.859 12.591 1.00 69.88 300 ASP A CA 1
ATOM 2387 C C . ASP A 1 300 ? -17.127 -24.007 13.283 1.00 69.88 300 ASP A C 1
ATOM 2389 O O . ASP A 1 300 ? -16.995 -24.804 14.210 1.00 69.88 300 ASP A O 1
ATOM 2393 N N . ILE A 1 301 ? -16.140 -23.179 12.920 1.00 68.12 301 ILE A N 1
ATOM 2394 C CA . ILE A 1 301 ? -14.801 -23.149 13.547 1.00 68.12 301 ILE A CA 1
ATOM 2395 C C . ILE A 1 301 ? -14.878 -22.879 15.062 1.00 68.12 301 ILE A C 1
ATOM 2397 O O . ILE A 1 301 ? -14.014 -23.306 15.827 1.00 68.12 301 ILE A O 1
ATOM 2401 N N . ILE A 1 302 ? -15.945 -22.221 15.513 1.00 59.47 302 ILE A N 1
ATOM 2402 C CA . ILE A 1 302 ? -16.194 -21.870 16.917 1.00 59.47 302 ILE A CA 1
ATOM 2403 C C . ILE A 1 302 ? -16.675 -23.083 17.728 1.00 59.47 302 ILE A C 1
ATOM 2405 O O . ILE A 1 302 ? -16.449 -23.159 18.935 1.00 59.47 302 ILE A O 1
ATOM 2409 N N . LYS A 1 303 ? -17.342 -24.049 17.087 1.00 60.72 303 LYS A N 1
ATOM 2410 C CA . LYS A 1 303 ? -18.147 -25.079 17.761 1.00 60.72 303 LYS A CA 1
ATOM 2411 C C . LYS A 1 303 ? -17.376 -26.350 18.139 1.00 60.72 303 LYS A C 1
ATOM 2413 O O . LYS A 1 303 ? -17.932 -27.432 18.057 1.00 60.72 303 LYS A O 1
ATOM 2418 N N . HIS A 1 304 ? -16.156 -26.230 18.659 1.00 50.81 304 HIS A N 1
ATOM 2419 C CA . HIS A 1 304 ? -15.337 -27.355 19.153 1.00 50.81 304 HIS A CA 1
ATOM 2420 C C . HIS A 1 304 ? -14.616 -28.175 18.080 1.00 50.81 304 HIS A C 1
ATOM 2422 O O . HIS A 1 304 ? -14.885 -29.361 17.898 1.00 50.81 304 HIS A O 1
ATOM 2428 N N . ILE A 1 305 ? -13.590 -27.591 17.467 1.00 54.44 305 ILE A N 1
ATOM 2429 C CA . ILE A 1 305 ? -12.520 -28.411 16.899 1.00 54.44 305 ILE A CA 1
ATOM 2430 C C . ILE A 1 305 ? -11.338 -28.363 17.874 1.00 54.44 305 ILE A C 1
ATOM 2432 O O . ILE A 1 305 ? -10.741 -27.296 18.049 1.00 54.44 305 ILE A O 1
ATOM 2436 N N . PRO A 1 306 ? -11.000 -29.478 18.554 1.00 57.59 306 PRO A N 1
ATOM 2437 C CA . PRO A 1 306 ? -9.780 -29.568 19.339 1.00 57.59 306 PRO A CA 1
ATOM 2438 C C . PRO A 1 306 ? -8.582 -29.183 18.455 1.00 57.59 306 PRO A C 1
ATOM 2440 O O . PRO A 1 306 ? -8.522 -29.636 17.308 1.00 57.59 306 PRO A O 1
ATOM 2443 N N . PRO A 1 307 ? -7.607 -28.405 18.961 1.00 54.50 307 PRO A N 1
ATOM 2444 C CA . PRO A 1 307 ? -6.442 -27.943 18.194 1.00 54.50 307 PRO A CA 1
ATOM 2445 C C . PRO A 1 307 ? -5.679 -29.047 17.439 1.00 54.50 307 PRO A C 1
ATOM 2447 O O . PRO A 1 307 ? -4.926 -28.768 16.509 1.00 54.50 307 PRO A O 1
ATOM 2450 N N . GLU A 1 308 ? -5.857 -30.302 17.843 1.00 58.34 308 GLU A N 1
ATOM 2451 C CA . GLU A 1 308 ? -5.205 -31.481 17.286 1.00 58.34 308 GLU A CA 1
ATOM 2452 C C . GLU A 1 308 ? -5.665 -31.830 15.862 1.00 58.34 308 GLU A C 1
ATOM 2454 O O . GLU A 1 308 ? -4.834 -32.263 15.069 1.00 58.34 308 GLU A O 1
ATOM 2459 N N . GLN A 1 309 ? -6.921 -31.565 15.475 1.00 54.66 309 GLN A N 1
ATOM 2460 C CA . GLN A 1 309 ? -7.418 -31.928 14.133 1.00 54.66 309 GLN A CA 1
ATOM 2461 C C . GLN A 1 309 ? -6.827 -31.071 13.001 1.00 54.66 309 GLN A C 1
ATOM 2463 O O . GLN A 1 309 ? -6.742 -31.525 11.861 1.00 54.66 309 GLN A O 1
ATOM 2468 N N . PHE A 1 310 ? -6.358 -29.856 13.295 1.00 49.72 310 PHE A N 1
ATOM 2469 C CA . PHE A 1 310 ? -5.743 -28.985 12.284 1.00 49.72 310 PHE A CA 1
ATOM 2470 C C . PHE A 1 310 ? -4.270 -29.316 12.004 1.00 49.72 310 PHE A C 1
ATOM 2472 O O . PHE A 1 310 ? -3.730 -28.892 10.980 1.00 49.72 310 PHE A O 1
ATOM 2479 N N . LYS A 1 311 ? -3.607 -30.091 12.876 1.00 51.44 311 LYS A N 1
ATOM 2480 C CA . LYS A 1 311 ? -2.176 -30.409 12.731 1.00 51.44 311 LYS A CA 1
ATOM 2481 C C . LYS A 1 311 ? -1.867 -31.282 11.516 1.00 51.44 311 LYS A C 1
ATOM 2483 O O . LYS A 1 311 ? -0.753 -31.198 11.005 1.00 51.44 311 LYS A O 1
ATOM 2488 N N . ASP A 1 312 ? -2.816 -32.084 11.041 1.00 47.88 312 ASP A N 1
ATOM 2489 C CA . ASP A 1 312 ? -2.563 -33.016 9.936 1.00 47.88 312 ASP A CA 1
ATOM 2490 C C . ASP A 1 312 ? -2.890 -32.448 8.550 1.00 47.88 312 ASP A C 1
ATOM 2492 O O . ASP A 1 312 ? -2.349 -32.932 7.561 1.00 47.88 312 ASP A O 1
ATOM 2496 N N . GLN A 1 313 ? -3.669 -31.365 8.454 1.00 44.44 313 GLN A N 1
ATOM 2497 C CA . GLN A 1 313 ? -4.033 -30.769 7.158 1.00 44.44 313 GLN A CA 1
ATOM 2498 C C . GLN A 1 313 ? -3.057 -29.685 6.661 1.00 44.44 313 GLN A C 1
ATOM 2500 O O . GLN A 1 313 ? -3.103 -29.318 5.492 1.00 44.44 313 GLN A O 1
ATOM 2505 N N . CYS A 1 314 ? -2.157 -29.173 7.512 1.00 41.50 314 CYS A N 1
ATOM 2506 C CA . CYS A 1 314 ? -1.304 -28.011 7.188 1.00 41.50 314 CYS A CA 1
ATOM 2507 C C . CYS A 1 314 ? 0.205 -28.296 7.107 1.00 41.50 314 CYS A C 1
ATOM 2509 O O . CYS A 1 314 ? 1.000 -27.362 6.999 1.00 41.50 314 CYS A O 1
ATOM 2511 N N . LYS A 1 315 ? 0.628 -29.565 7.167 1.00 41.41 315 LYS A N 1
ATOM 2512 C CA . LYS A 1 315 ? 2.049 -29.930 7.304 1.00 41.41 315 LYS A CA 1
ATOM 2513 C C . LYS A 1 315 ? 2.993 -29.542 6.149 1.00 41.41 315 LYS A C 1
ATOM 2515 O O . LYS A 1 315 ? 4.141 -29.263 6.476 1.00 41.41 315 LYS A O 1
ATOM 2520 N N . PRO A 1 316 ? 2.614 -29.459 4.856 1.00 41.88 316 PRO A N 1
ATOM 2521 C CA . PRO A 1 316 ? 3.635 -29.252 3.824 1.00 41.88 316 PRO A CA 1
ATOM 2522 C C . PRO A 1 316 ? 4.116 -27.799 3.629 1.00 41.88 316 PRO A C 1
ATOM 2524 O O . PRO A 1 316 ? 5.052 -27.598 2.867 1.00 41.88 316 PRO A O 1
ATOM 2527 N N . PHE A 1 317 ? 3.543 -26.784 4.295 1.00 41.31 317 PHE A N 1
ATOM 2528 C CA . PHE A 1 317 ? 3.849 -25.367 3.990 1.00 41.31 317 PHE A CA 1
ATOM 2529 C C . PHE A 1 317 ? 4.212 -24.495 5.207 1.00 41.31 317 PHE A C 1
ATOM 2531 O O . PHE A 1 317 ? 4.093 -23.266 5.150 1.00 41.31 317 PHE A O 1
ATOM 2538 N N . CYS A 1 318 ? 4.603 -25.105 6.332 1.00 36.72 318 CYS A N 1
ATOM 2539 C CA . CYS A 1 318 ? 4.663 -24.389 7.609 1.00 36.72 318 CYS A CA 1
ATOM 2540 C C . CYS A 1 318 ? 6.022 -23.800 8.041 1.00 36.72 318 CYS A C 1
ATOM 2542 O O . CYS A 1 318 ? 6.029 -23.044 9.019 1.00 36.72 318 CYS A O 1
ATOM 2544 N N . ASP A 1 319 ? 7.114 -24.007 7.306 1.00 38.12 319 ASP A N 1
ATOM 2545 C CA . ASP A 1 319 ? 8.431 -23.492 7.716 1.00 38.12 319 ASP A CA 1
ATOM 2546 C C . ASP A 1 319 ? 8.662 -22.019 7.318 1.00 38.12 319 ASP A C 1
ATOM 2548 O O . ASP A 1 319 ? 8.017 -21.488 6.415 1.00 38.12 319 ASP A O 1
ATOM 2552 N N . SER A 1 320 ? 9.498 -21.337 8.107 1.00 41.31 320 SER A N 1
ATOM 2553 C CA . SER A 1 320 ? 9.649 -19.879 8.268 1.00 41.31 320 SER A CA 1
ATOM 2554 C C . SER A 1 320 ? 9.559 -19.037 6.985 1.00 41.31 320 SER A C 1
ATOM 2556 O O . SER A 1 320 ? 10.432 -19.110 6.120 1.00 41.31 320 SER A O 1
ATOM 2558 N N . VAL A 1 321 ? 8.539 -18.172 6.920 1.00 45.06 321 VAL A N 1
ATOM 2559 C CA . VAL A 1 321 ? 8.344 -17.154 5.874 1.00 45.06 321 VAL A CA 1
ATOM 2560 C C . VAL A 1 321 ? 8.544 -15.772 6.498 1.00 45.06 321 VAL A C 1
ATOM 2562 O O . VAL A 1 321 ? 7.820 -15.422 7.429 1.00 45.06 321 VAL A O 1
ATOM 2565 N N . GLU A 1 322 ? 9.513 -14.998 6.005 1.00 47.12 322 GLU A N 1
ATOM 2566 C CA . GLU A 1 322 ? 9.937 -13.725 6.622 1.00 47.12 322 GLU A CA 1
ATOM 2567 C C . GLU A 1 322 ? 9.323 -12.462 5.991 1.00 47.12 322 GLU A C 1
ATOM 2569 O O . GLU A 1 322 ? 9.314 -11.411 6.626 1.00 47.12 322 GLU A O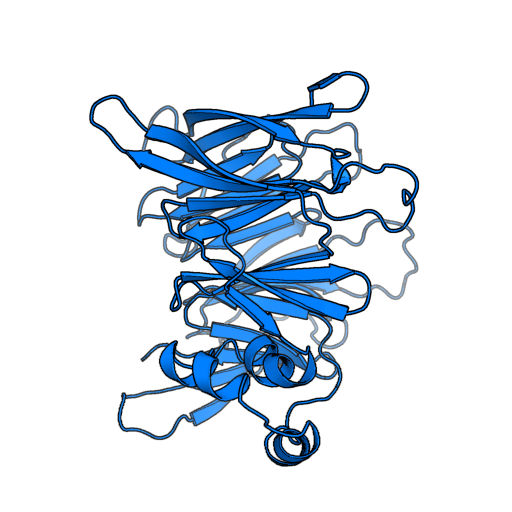 1
ATOM 2574 N N . ALA A 1 323 ? 8.729 -12.540 4.796 1.00 49.59 323 ALA A N 1
ATOM 2575 C CA . ALA A 1 323 ? 7.987 -11.425 4.201 1.00 49.59 323 ALA A CA 1
ATOM 2576 C C . ALA A 1 323 ? 6.962 -11.922 3.171 1.00 49.59 323 ALA A C 1
ATOM 2578 O O . ALA A 1 323 ? 7.192 -12.942 2.513 1.00 49.59 323 ALA A O 1
ATOM 2579 N N . SER A 1 324 ? 5.851 -11.191 3.025 1.00 50.69 324 SER A N 1
ATOM 2580 C CA . SER A 1 324 ? 4.844 -11.419 1.980 1.00 50.69 324 SER A CA 1
ATOM 2581 C C . SER A 1 324 ? 4.375 -10.097 1.369 1.00 50.69 324 SER A C 1
ATOM 2583 O O . SER A 1 324 ? 3.974 -9.207 2.122 1.00 50.69 324 SER A O 1
ATOM 2585 N N . SER A 1 325 ? 4.355 -9.995 0.038 1.00 50.06 325 SER A N 1
ATOM 2586 C CA . SER A 1 325 ? 3.657 -8.927 -0.703 1.00 50.06 325 SER A CA 1
ATOM 2587 C C . SER A 1 325 ? 2.404 -9.496 -1.380 1.00 50.06 325 SER A C 1
ATOM 2589 O O . SER A 1 325 ? 2.348 -10.695 -1.674 1.00 50.06 325 SER A O 1
ATOM 2591 N N . LYS A 1 326 ? 1.379 -8.653 -1.559 1.00 60.69 326 LYS A N 1
ATOM 2592 C CA . LYS A 1 326 ? -0.002 -9.061 -1.846 1.00 60.69 326 LYS A CA 1
ATOM 2593 C C . LYS A 1 326 ? -0.600 -8.306 -3.032 1.00 60.69 326 LYS A C 1
ATOM 2595 O O . LYS A 1 326 ? -0.525 -7.083 -3.081 1.00 60.69 326 LYS A O 1
ATOM 2600 N N . SER A 1 327 ? -1.295 -9.044 -3.887 1.00 52.22 327 SER A N 1
ATOM 2601 C CA . SER A 1 327 ? -2.188 -8.590 -4.955 1.00 52.22 327 SER A CA 1
ATOM 2602 C C . SER A 1 327 ? -3.555 -9.287 -4.785 1.00 52.22 327 SER A C 1
ATOM 2604 O O . SER A 1 327 ? -3.587 -10.364 -4.185 1.00 52.22 327 SER A O 1
ATOM 2606 N N . PRO A 1 328 ? -4.691 -8.741 -5.274 1.00 48.12 328 PRO A N 1
ATOM 2607 C CA . PRO A 1 328 ? -5.998 -9.407 -5.182 1.00 48.12 328 PRO A CA 1
ATOM 2608 C C . PRO A 1 328 ? -6.002 -10.833 -5.740 1.00 48.12 328 PRO A C 1
ATOM 2610 O O . PRO A 1 328 ? -6.671 -11.701 -5.182 1.00 48.12 328 PRO A O 1
ATOM 2613 N N . ASN A 1 329 ? -5.211 -11.065 -6.789 1.00 49.12 329 ASN A N 1
ATOM 2614 C CA . ASN A 1 329 ? -5.123 -12.354 -7.459 1.00 49.12 329 ASN A CA 1
ATOM 2615 C C . ASN A 1 329 ? -3.760 -13.018 -7.297 1.00 49.12 329 ASN A C 1
ATOM 2617 O O . ASN A 1 329 ? -3.561 -14.060 -7.884 1.00 49.12 329 ASN A O 1
ATOM 2621 N N . ALA A 1 330 ? -2.810 -12.477 -6.532 1.00 53.09 330 ALA A N 1
ATOM 2622 C CA . ALA A 1 330 ? -1.532 -13.161 -6.367 1.00 53.09 330 ALA A CA 1
ATOM 2623 C C . ALA A 1 330 ? -0.859 -12.882 -5.020 1.00 53.09 330 ALA A C 1
ATOM 2625 O O . ALA A 1 330 ? -0.906 -11.769 -4.498 1.00 53.09 330 ALA A O 1
ATOM 2626 N N . THR A 1 331 ? -0.172 -13.880 -4.469 1.00 62.59 331 THR A N 1
ATOM 2627 C CA . THR A 1 331 ? 0.575 -13.772 -3.208 1.00 62.59 331 THR A CA 1
ATOM 2628 C C . THR A 1 331 ? 2.027 -14.171 -3.431 1.00 62.59 331 THR A C 1
ATOM 2630 O O . THR A 1 331 ? 2.293 -15.285 -3.865 1.00 62.59 331 THR A O 1
ATOM 2633 N N . LEU A 1 332 ? 2.981 -13.306 -3.073 1.00 63.91 332 LEU A N 1
ATOM 2634 C CA . LEU A 1 332 ? 4.409 -13.637 -3.056 1.00 63.91 332 LEU A CA 1
ATOM 2635 C C . LEU A 1 332 ? 4.872 -13.938 -1.627 1.00 63.91 332 LEU A C 1
ATOM 2637 O O . LEU A 1 332 ? 4.567 -13.193 -0.697 1.00 63.91 332 LEU A O 1
ATOM 2641 N N . ARG A 1 333 ? 5.615 -15.030 -1.448 1.00 67.94 333 ARG A N 1
ATOM 2642 C CA . ARG A 1 333 ? 6.197 -15.490 -0.181 1.00 67.94 333 ARG A CA 1
ATOM 2643 C C . ARG A 1 333 ? 7.687 -15.730 -0.332 1.00 67.94 333 ARG A C 1
ATOM 2645 O O . ARG A 1 333 ? 8.122 -16.154 -1.388 1.00 67.94 333 ARG A O 1
ATOM 2652 N N . LEU A 1 334 ? 8.460 -15.566 0.734 1.00 59.34 334 LEU A N 1
ATOM 2653 C CA . LEU A 1 334 ? 9.834 -16.075 0.791 1.00 59.34 334 LEU A CA 1
ATOM 2654 C C . LEU A 1 334 ? 9.874 -17.381 1.587 1.00 59.34 334 LEU A C 1
ATOM 2656 O O . LEU A 1 334 ? 9.532 -17.375 2.764 1.00 59.34 334 LEU A O 1
ATOM 2660 N N . ALA A 1 335 ? 10.311 -18.483 0.982 1.00 61.59 335 ALA A N 1
ATOM 2661 C CA . ALA A 1 335 ? 10.617 -19.726 1.690 1.00 61.59 335 ALA A CA 1
ATOM 2662 C C . ALA A 1 335 ? 12.111 -20.018 1.536 1.00 61.59 335 ALA A C 1
ATOM 2664 O O . ALA A 1 335 ? 12.588 -20.197 0.418 1.00 61.59 335 ALA A O 1
ATOM 2665 N N . ASN A 1 336 ? 12.862 -20.029 2.642 1.00 66.56 336 ASN A N 1
ATOM 2666 C CA . ASN A 1 336 ? 14.323 -20.200 2.632 1.00 66.56 336 ASN A CA 1
ATOM 2667 C C . ASN A 1 336 ? 15.043 -19.210 1.689 1.00 66.56 336 ASN A C 1
ATOM 2669 O O . ASN A 1 336 ? 15.937 -19.592 0.938 1.00 66.56 336 ASN A O 1
ATOM 2673 N N . GLY A 1 337 ? 14.602 -17.947 1.670 1.00 60.78 337 GLY A N 1
ATOM 2674 C CA . GLY A 1 337 ? 15.141 -16.911 0.777 1.00 60.78 337 GLY A CA 1
ATOM 2675 C C . GLY A 1 337 ? 14.712 -17.030 -0.692 1.00 60.78 337 GLY A C 1
ATOM 2676 O O . GLY A 1 337 ? 15.107 -16.201 -1.508 1.00 60.78 337 GLY A O 1
ATOM 2677 N N . ILE A 1 338 ? 13.886 -18.021 -1.045 1.00 57.22 338 ILE A N 1
ATOM 2678 C CA . ILE A 1 338 ? 13.362 -18.205 -2.401 1.00 57.22 338 ILE A CA 1
ATOM 2679 C C . ILE A 1 338 ? 11.975 -17.553 -2.508 1.00 57.22 338 ILE A C 1
ATOM 2681 O O . ILE A 1 338 ? 11.075 -17.940 -1.757 1.00 57.22 338 ILE A O 1
ATOM 2685 N N . PRO A 1 339 ? 11.767 -16.597 -3.433 1.00 62.00 339 PRO A N 1
ATOM 2686 C CA . PRO A 1 339 ? 10.441 -16.073 -3.730 1.00 62.00 339 PRO A CA 1
ATOM 2687 C C . PRO A 1 339 ? 9.518 -17.127 -4.372 1.00 62.00 339 PRO A C 1
ATOM 2689 O O . PRO A 1 339 ? 9.853 -17.805 -5.339 1.00 62.00 339 PRO A O 1
ATOM 2692 N N . ILE A 1 340 ? 8.310 -17.244 -3.840 1.00 64.69 340 ILE A N 1
ATOM 2693 C CA . ILE A 1 340 ? 7.214 -18.096 -4.292 1.00 64.69 340 ILE A CA 1
ATOM 2694 C C . ILE A 1 340 ? 6.015 -17.185 -4.528 1.00 64.69 340 ILE A C 1
ATOM 2696 O O . ILE A 1 340 ? 5.389 -16.744 -3.570 1.00 64.69 340 ILE A O 1
ATOM 2700 N N . VAL A 1 341 ? 5.706 -16.885 -5.783 1.00 62.91 341 VAL A N 1
ATOM 2701 C CA . VAL A 1 341 ? 4.435 -16.292 -6.206 1.00 62.91 341 VAL A CA 1
ATOM 2702 C C . VAL A 1 341 ? 3.375 -17.404 -6.267 1.00 62.91 341 VAL A C 1
ATOM 2704 O O . VAL A 1 341 ? 3.640 -18.559 -6.586 1.00 62.91 341 VAL A O 1
ATOM 2707 N N . VAL A 1 342 ? 2.142 -17.086 -5.922 1.00 60.00 342 VAL A N 1
ATOM 2708 C CA . VAL A 1 342 ? 0.970 -17.930 -6.145 1.00 60.00 342 VAL A CA 1
ATOM 2709 C C . VAL A 1 342 ? -0.020 -17.024 -6.843 1.00 60.00 342 VAL A C 1
ATOM 2711 O O . VAL A 1 342 ? -0.406 -16.033 -6.240 1.00 60.00 342 VAL A O 1
ATOM 2714 N N . ASP A 1 343 ? -0.355 -17.305 -8.099 1.00 47.56 343 ASP A N 1
ATOM 2715 C CA . ASP A 1 343 ? -1.333 -16.537 -8.868 1.00 47.56 343 ASP A CA 1
ATOM 2716 C C . ASP A 1 343 ? -2.665 -17.309 -8.867 1.00 47.56 343 ASP A C 1
ATOM 2718 O O . ASP A 1 343 ? -2.718 -18.538 -8.923 1.00 47.56 343 ASP A O 1
ATOM 2722 N N . PHE A 1 344 ? -3.744 -16.569 -8.699 1.00 49.72 344 PHE A N 1
ATOM 2723 C CA . PHE A 1 344 ? -5.127 -17.002 -8.560 1.00 49.72 344 PHE A CA 1
ATOM 2724 C C . PHE A 1 344 ? -5.995 -16.416 -9.685 1.00 49.72 344 PHE A C 1
ATOM 2726 O O . PHE A 1 344 ? -7.213 -16.610 -9.669 1.00 49.72 344 PHE A O 1
ATOM 2733 N N . SER A 1 345 ? -5.393 -15.692 -10.637 1.00 45.81 345 SER A N 1
ATOM 2734 C CA . SER A 1 345 ? -6.070 -15.148 -11.814 1.00 45.81 345 SER A CA 1
ATOM 2735 C C . SER A 1 345 ? -6.570 -16.293 -12.720 1.00 45.81 345 SER A C 1
ATOM 2737 O O . SER A 1 345 ? -5.846 -17.278 -12.897 1.00 45.81 345 SER A O 1
ATOM 2739 N N . PRO A 1 346 ? -7.813 -16.216 -13.234 1.00 40.81 346 PRO A N 1
ATOM 2740 C CA . PRO A 1 346 ? -8.445 -17.270 -14.036 1.00 40.81 346 PRO A CA 1
ATOM 2741 C C . PRO A 1 346 ? -8.001 -17.339 -15.501 1.00 40.81 346 PRO A C 1
ATOM 2743 O O . PRO A 1 346 ? -7.474 -16.330 -16.026 1.00 40.81 346 PRO A O 1
#